Protein AF-A0A2E8HBQ9-F1 (afdb_monomer)

Secondary structure (DSSP, 8-state):
-EEEEE--TTSSHHHHHHHHHS-PPPTTPPTT--EEEEEEE--HHHHHHHHHH--S----EEEEEEEPPPP-SS-S--GGGTTGGGSSEEEEEEE-S--TTS--TTSS--HHHHHHHHHHHHHHHHHHHHHHHHHHHHHHGGG---HHHHHHHHHHHHHHHHHHTT--GGGS---HHHHHHTGGG--GGGS-EEEEEE--GGG--

Solvent-accessible surface area (backbone atoms only — not comparable to full-atom values): 11871 Å² total; per-residue (Å²): 96,39,34,18,42,39,31,48,69,88,24,48,61,64,59,53,50,22,69,56,36,74,45,81,76,67,86,84,60,56,92,74,53,68,47,77,41,60,23,72,52,87,48,72,68,57,53,53,49,42,73,74,66,66,62,99,70,86,81,69,57,62,38,35,39,33,40,39,25,64,46,76,82,96,61,100,68,64,68,48,44,64,62,43,39,76,33,61,30,37,34,39,31,26,38,55,52,93,53,97,91,58,81,44,96,80,76,56,84,48,38,67,62,52,46,54,50,54,53,48,51,44,44,52,55,36,46,57,53,48,50,56,49,50,55,50,49,63,61,48,43,79,80,58,64,51,82,62,52,50,52,33,49,56,51,44,56,54,46,47,56,39,38,77,70,77,39,54,56,58,76,55,90,63,54,74,71,58,48,56,59,54,51,87,69,44,56,51,43,54,39,54,75,43,82,40,77,39,58,47,74,86,75,59,124

Sequence (205 aa):
MKIALIGLPQAGKRTLFTLLTGRPVPESRQPGETVEGIAWVHDPRVDALQGLFHPKKTTYAENNFVLCPDATTGGESHEWLNAARRCHLVCLVLRAFDDDGVYHPAGSVNADRDRENLEAELLLADMELVEKRLERLARESKSGLTGEQEREKAVLDRSMACLEENRCLRELTLTDSERATVRSLDLVTFLPVLPVYNVSEGDLG

pLDDT: mean 92.24, std 6.28, range [56.47, 98.12]

Mean predicted aligned error: 4.97 Å

Foldseek 3Di:
DEEEEAEAPPLCSQVVQCVQQVDHDDPPDDQFDKDKGKGFDDDVVLVVVCVVPVDPDRGGDIYIYIYFGHDDFPDPDPSSCPRLLPGQAYEYRAEPEDDPVDADPVRDGDRVVRVLRVLLSLLVVLLVLLVVLLVVLVVVCVVPDDPLSVLQNVLSVVSNVCSVVVHQCCPDDDDPSSCVSCSVSSRNSVHHYHYDYDYDPVVVD

Structure (mmCIF, N/CA/C/O backbone):
data_AF-A0A2E8HBQ9-F1
#
_entry.id   AF-A0A2E8HBQ9-F1
#
loop_
_atom_site.group_PDB
_atom_site.id
_atom_site.type_symbol
_atom_site.label_atom_id
_atom_site.label_alt_id
_atom_site.label_comp_id
_atom_site.label_asym_id
_atom_site.label_entity_id
_atom_site.label_seq_id
_atom_site.pdbx_PDB_ins_code
_atom_site.Cartn_x
_atom_site.Cartn_y
_atom_site.Cartn_z
_atom_site.occupancy
_atom_site.B_iso_or_equiv
_atom_site.auth_seq_id
_atom_site.auth_comp_id
_atom_site.auth_asym_id
_atom_site.auth_atom_id
_atom_site.pdbx_PDB_model_num
ATOM 1 N N . MET A 1 1 ? -3.613 11.290 -11.177 1.00 89.56 1 MET A N 1
ATOM 2 C CA . MET A 1 1 ? -3.751 10.255 -10.119 1.00 89.56 1 MET A CA 1
ATOM 3 C C . MET A 1 1 ? -2.379 10.007 -9.491 1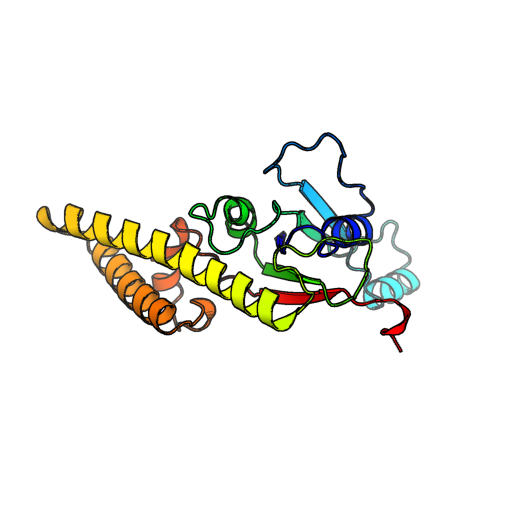.00 89.56 1 MET A C 1
ATOM 5 O O . MET A 1 1 ? -1.401 10.158 -10.214 1.00 89.56 1 MET A O 1
ATOM 9 N N . LYS A 1 2 ? -2.284 9.685 -8.189 1.00 95.12 2 LYS A N 1
ATOM 10 C CA . LYS A 1 2 ? -1.011 9.293 -7.535 1.00 95.12 2 LYS A CA 1
ATOM 11 C C . LYS A 1 2 ? -0.938 7.777 -7.338 1.00 95.12 2 LYS A C 1
ATOM 13 O O . LYS A 1 2 ? -1.883 7.221 -6.784 1.00 95.12 2 LYS A O 1
ATOM 18 N N . ILE A 1 3 ? 0.154 7.147 -7.757 1.00 97.50 3 ILE A N 1
ATOM 19 C CA . ILE A 1 3 ? 0.384 5.697 -7.711 1.00 97.50 3 ILE A CA 1
ATOM 20 C C . ILE A 1 3 ? 1.646 5.425 -6.890 1.00 97.50 3 ILE A C 1
ATOM 22 O O . ILE A 1 3 ? 2.713 5.929 -7.226 1.00 97.50 3 ILE A O 1
ATOM 26 N N . ALA A 1 4 ? 1.539 4.634 -5.829 1.00 97.62 4 ALA A N 1
ATOM 27 C CA . ALA A 1 4 ? 2.671 4.250 -4.994 1.00 97.62 4 ALA A CA 1
ATOM 28 C C . ALA A 1 4 ? 3.401 3.041 -5.588 1.00 97.62 4 ALA A C 1
ATOM 30 O O . ALA A 1 4 ? 2.758 2.069 -5.966 1.00 97.62 4 ALA A O 1
ATOM 31 N N . LEU A 1 5 ? 4.732 3.075 -5.633 1.00 97.38 5 LEU A N 1
ATOM 32 C CA . LEU A 1 5 ? 5.569 1.916 -5.946 1.00 97.38 5 LEU A CA 1
ATOM 33 C C . LEU A 1 5 ? 6.166 1.372 -4.646 1.00 97.38 5 LEU A C 1
ATOM 35 O O . LEU A 1 5 ? 7.041 2.006 -4.051 1.00 97.38 5 LEU A O 1
ATOM 39 N N . ILE A 1 6 ? 5.699 0.198 -4.231 1.00 96.38 6 ILE A N 1
ATOM 40 C CA . ILE A 1 6 ? 6.103 -0.512 -3.011 1.00 96.38 6 ILE A CA 1
ATOM 41 C C . ILE A 1 6 ? 6.736 -1.848 -3.395 1.00 96.38 6 ILE A C 1
ATOM 43 O O . ILE A 1 6 ? 6.452 -2.396 -4.451 1.00 96.38 6 ILE A O 1
ATOM 47 N N . GLY A 1 7 ? 7.620 -2.373 -2.552 1.00 94.81 7 GLY A N 1
ATOM 48 C CA . GLY A 1 7 ? 8.242 -3.678 -2.754 1.00 94.81 7 GLY A CA 1
ATOM 49 C C . GLY A 1 7 ? 9.523 -3.816 -1.947 1.00 94.81 7 GLY A C 1
ATOM 50 O O . GLY A 1 7 ? 10.060 -2.824 -1.438 1.00 94.81 7 GLY A O 1
ATOM 51 N N . LEU A 1 8 ? 10.041 -5.036 -1.874 1.00 93.00 8 LEU A N 1
ATOM 52 C CA . LEU A 1 8 ? 11.270 -5.348 -1.147 1.00 93.00 8 LEU A CA 1
ATOM 53 C C . LEU A 1 8 ? 12.507 -4.670 -1.773 1.00 93.00 8 LEU A C 1
ATOM 55 O O . LEU A 1 8 ? 12.468 -4.252 -2.946 1.00 93.00 8 LEU A O 1
ATOM 59 N N . PRO A 1 9 ? 13.613 -4.526 -1.017 1.00 90.44 9 PRO A N 1
ATOM 60 C CA . PRO A 1 9 ? 14.899 -4.127 -1.573 1.00 90.44 9 PRO A CA 1
ATOM 61 C C . PRO A 1 9 ? 15.238 -4.941 -2.827 1.00 90.44 9 PRO A C 1
ATOM 63 O O . PRO A 1 9 ? 14.970 -6.135 -2.894 1.00 90.44 9 PRO A O 1
ATOM 66 N N . GLN A 1 10 ? 15.816 -4.282 -3.833 1.00 89.44 10 GLN A N 1
ATOM 67 C CA . GLN A 1 10 ? 16.269 -4.920 -5.080 1.00 89.44 10 GLN A CA 1
ATOM 68 C C . GLN A 1 10 ? 15.172 -5.580 -5.949 1.00 89.44 10 GLN A C 1
ATOM 70 O O . GLN A 1 10 ? 15.490 -6.214 -6.947 1.00 89.44 10 GLN A O 1
ATOM 75 N N . ALA A 1 11 ? 13.882 -5.332 -5.689 1.00 92.56 11 ALA A N 1
ATOM 76 C CA . ALA A 1 11 ? 12.790 -5.820 -6.548 1.00 92.56 11 ALA A CA 1
ATOM 77 C C . ALA A 1 11 ? 12.681 -5.132 -7.934 1.00 92.56 11 ALA A C 1
ATOM 79 O O . ALA A 1 11 ? 11.862 -5.520 -8.761 1.00 92.56 11 ALA A O 1
ATOM 80 N N . GLY A 1 12 ? 13.487 -4.096 -8.209 1.00 92.50 12 GLY A N 1
ATOM 81 C CA . GLY A 1 12 ? 13.466 -3.353 -9.484 1.00 92.50 12 GLY A CA 1
ATOM 82 C C . GLY A 1 12 ? 12.623 -2.069 -9.490 1.00 92.50 12 GLY A C 1
ATOM 83 O O . GLY A 1 12 ? 12.474 -1.431 -10.529 1.00 92.50 12 GLY A O 1
ATOM 84 N N . LYS A 1 13 ? 12.125 -1.621 -8.328 1.00 94.06 13 LYS A N 1
ATOM 85 C CA . LYS A 1 13 ? 11.298 -0.400 -8.187 1.00 94.06 13 LYS A CA 1
ATOM 86 C C . LYS A 1 13 ? 11.917 0.855 -8.803 1.00 94.06 13 LYS A C 1
ATOM 88 O O . LYS A 1 13 ? 11.224 1.631 -9.450 1.00 94.06 13 LYS A O 1
ATOM 93 N N . ARG A 1 14 ? 13.220 1.066 -8.574 1.00 93.25 14 ARG A N 1
ATOM 94 C CA . ARG A 1 14 ? 13.959 2.236 -9.081 1.00 93.25 14 ARG A CA 1
ATOM 95 C C . ARG A 1 14 ? 14.017 2.218 -10.605 1.00 93.25 14 ARG A C 1
ATOM 97 O O . ARG A 1 14 ? 13.736 3.235 -11.226 1.00 93.25 14 ARG A O 1
ATOM 104 N N . THR A 1 15 ? 14.318 1.056 -11.179 1.00 93.81 15 THR A N 1
ATOM 105 C CA . THR A 1 15 ? 14.338 0.843 -12.627 1.00 93.81 15 THR A CA 1
ATOM 106 C C . THR A 1 15 ? 12.965 1.125 -13.224 1.00 93.81 15 THR A C 1
ATOM 108 O O . THR A 1 15 ? 12.861 1.954 -14.121 1.00 93.81 15 THR A O 1
ATOM 111 N N . LEU A 1 16 ? 11.900 0.541 -12.662 1.00 94.88 16 LEU A N 1
ATOM 112 C CA . LEU A 1 16 ? 10.529 0.780 -13.119 1.00 94.88 16 LEU A CA 1
ATOM 113 C C . LEU A 1 16 ? 10.137 2.264 -13.030 1.00 94.88 16 LEU A C 1
ATOM 115 O O . LEU A 1 16 ? 9.606 2.821 -13.987 1.00 94.88 16 LEU A O 1
ATOM 119 N N . PHE A 1 17 ? 10.438 2.930 -11.912 1.00 95.81 17 PHE A N 1
ATOM 120 C CA . PHE A 1 17 ? 10.181 4.361 -11.746 1.00 95.81 17 PHE A CA 1
ATOM 121 C C . PHE A 1 17 ? 10.885 5.198 -12.821 1.00 95.81 17 PHE A C 1
ATOM 123 O O . PHE A 1 17 ? 10.274 6.086 -13.420 1.00 95.81 17 PHE A O 1
ATOM 130 N N . THR A 1 18 ? 12.162 4.918 -13.083 1.00 94.94 18 THR A N 1
ATOM 131 C CA . THR A 1 18 ? 12.940 5.643 -14.091 1.00 94.94 18 THR A CA 1
ATOM 132 C C . THR A 1 18 ? 12.433 5.376 -15.503 1.00 94.94 18 THR A C 1
ATOM 134 O O . THR A 1 18 ? 12.333 6.323 -16.278 1.00 94.94 18 THR A O 1
ATOM 137 N N . LEU A 1 19 ? 12.036 4.141 -15.819 1.00 93.94 19 LEU A N 1
ATOM 138 C CA . LEU A 1 19 ? 11.430 3.801 -17.109 1.00 93.94 19 LEU A CA 1
ATOM 139 C C . LEU A 1 19 ? 10.107 4.545 -17.336 1.00 93.94 19 LEU A C 1
ATOM 141 O O . LEU A 1 19 ? 9.888 5.087 -18.414 1.00 93.94 19 LEU A O 1
ATOM 145 N N . LEU A 1 20 ? 9.248 4.621 -16.318 1.00 93.75 20 LEU A N 1
ATOM 146 C CA . LEU A 1 20 ? 7.941 5.277 -16.425 1.00 93.75 20 LEU A CA 1
ATOM 147 C C . LEU A 1 20 ? 8.046 6.804 -16.518 1.00 93.75 20 LEU A C 1
ATOM 149 O O . LEU A 1 20 ? 7.300 7.440 -17.258 1.00 93.75 20 LEU A O 1
ATOM 153 N N . THR A 1 21 ? 8.942 7.405 -15.737 1.00 94.06 21 THR A N 1
ATOM 154 C CA . THR A 1 21 ? 9.003 8.868 -15.569 1.00 94.06 21 THR A CA 1
ATOM 155 C C . THR A 1 21 ? 10.074 9.536 -16.429 1.00 94.06 21 THR A C 1
ATOM 157 O O . THR A 1 21 ? 10.117 10.764 -16.519 1.00 94.06 21 THR A O 1
ATOM 160 N N . GLY A 1 22 ? 10.985 8.753 -17.016 1.00 91.38 22 GLY A N 1
ATOM 161 C CA . GLY A 1 22 ? 12.178 9.252 -17.700 1.00 91.38 22 GLY A CA 1
ATOM 162 C C . GLY A 1 22 ? 13.162 9.977 -16.773 1.00 91.38 22 GLY A C 1
ATOM 163 O O . GLY A 1 22 ? 14.062 10.663 -17.256 1.00 91.38 22 GLY A O 1
ATOM 164 N N . ARG A 1 23 ? 12.989 9.878 -15.445 1.00 88.94 23 ARG A N 1
ATOM 165 C CA . ARG A 1 23 ? 13.823 10.561 -14.448 1.00 88.94 23 ARG A CA 1
ATOM 166 C C . ARG A 1 23 ? 14.640 9.552 -13.639 1.00 88.94 23 ARG A C 1
ATOM 168 O O . ARG A 1 23 ? 14.063 8.630 -13.054 1.00 88.94 23 ARG A O 1
ATOM 175 N N 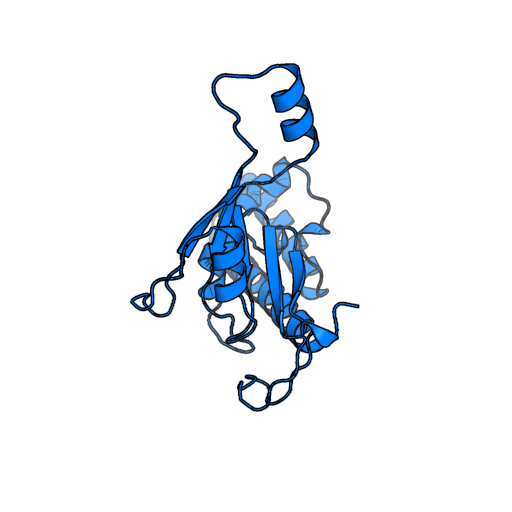. PRO A 1 24 ? 15.972 9.712 -13.557 1.00 87.69 24 PRO A N 1
ATOM 176 C CA . PRO A 1 24 ? 16.779 8.875 -12.683 1.00 87.69 24 PRO A CA 1
ATOM 177 C C . PRO A 1 24 ? 16.439 9.163 -11.217 1.00 87.69 24 PRO A C 1
ATOM 179 O O . PRO A 1 24 ? 16.214 10.310 -10.829 1.00 87.69 24 PRO A O 1
ATOM 182 N N . VAL A 1 25 ? 16.417 8.114 -10.394 1.00 87.75 25 VAL A N 1
ATOM 183 C CA . VAL A 1 25 ? 16.298 8.256 -8.937 1.00 87.75 25 VAL A CA 1
ATOM 184 C C . VAL A 1 25 ? 17.633 8.782 -8.393 1.00 87.75 25 VAL A C 1
ATOM 186 O O . VAL A 1 25 ? 18.635 8.084 -8.572 1.00 87.75 25 VAL A O 1
ATOM 189 N N . PRO A 1 26 ? 17.674 9.951 -7.721 1.00 85.62 26 PRO A N 1
ATOM 190 C CA . PRO A 1 26 ? 18.918 10.536 -7.224 1.00 85.62 26 PRO A CA 1
ATOM 191 C C . PRO A 1 26 ? 19.692 9.576 -6.318 1.00 85.62 26 PRO A C 1
ATOM 193 O O . PRO A 1 26 ? 19.127 8.986 -5.396 1.00 85.62 26 PRO A O 1
ATOM 196 N N . GLU A 1 27 ? 20.997 9.443 -6.551 1.00 80.06 27 GLU A N 1
ATOM 197 C CA . GLU A 1 27 ? 21.873 8.629 -5.696 1.00 80.06 27 GLU A CA 1
ATOM 198 C C . GLU A 1 27 ? 22.058 9.240 -4.305 1.00 80.06 27 GLU A C 1
ATOM 200 O O . GLU A 1 27 ? 22.271 8.519 -3.337 1.00 80.06 27 GLU A O 1
ATOM 205 N N . SER A 1 28 ? 21.901 10.560 -4.191 1.00 81.00 28 SER A N 1
ATOM 206 C CA . SER A 1 28 ? 21.995 11.309 -2.939 1.00 81.00 28 SER A CA 1
ATOM 207 C C . SER A 1 28 ? 20.762 11.191 -2.036 1.00 81.00 28 SER A C 1
ATOM 209 O O . SER A 1 28 ? 20.701 11.907 -1.037 1.00 81.00 28 SER A O 1
ATOM 211 N N . ARG A 1 29 ? 19.753 10.375 -2.389 1.00 80.69 29 ARG A N 1
ATOM 212 C CA . ARG A 1 29 ? 18.525 10.280 -1.584 1.00 80.69 29 ARG A CA 1
ATOM 213 C C . ARG A 1 29 ? 18.841 9.751 -0.191 1.00 80.69 29 ARG A C 1
ATOM 215 O O . ARG A 1 29 ? 19.612 8.799 -0.041 1.00 80.69 29 ARG A O 1
ATOM 222 N N . GLN A 1 30 ? 18.189 10.310 0.818 1.00 79.94 30 GLN A N 1
ATOM 223 C CA . GLN A 1 30 ? 18.314 9.784 2.173 1.00 79.94 30 GLN A CA 1
ATOM 224 C C . GLN A 1 30 ? 17.512 8.477 2.321 1.00 79.94 30 GLN A C 1
ATOM 226 O O . GLN A 1 30 ? 16.480 8.301 1.660 1.00 79.94 30 GLN A O 1
ATOM 231 N N . PRO A 1 31 ? 17.947 7.533 3.177 1.00 75.44 31 PRO A N 1
ATOM 232 C CA . PRO A 1 31 ? 17.116 6.394 3.555 1.00 75.44 31 PRO A CA 1
ATOM 233 C C . PRO A 1 31 ? 15.751 6.879 4.067 1.00 75.44 31 PRO A C 1
ATOM 235 O O . PRO A 1 31 ? 15.691 7.773 4.903 1.00 75.44 31 PRO A O 1
ATOM 238 N N . GLY A 1 32 ? 14.658 6.324 3.538 1.00 77.00 32 GLY A N 1
ATOM 239 C CA . GLY A 1 32 ? 13.295 6.755 3.880 1.00 77.00 32 GLY A CA 1
ATOM 240 C C . GLY A 1 32 ? 12.730 7.897 3.022 1.00 77.00 32 GLY A C 1
ATOM 241 O O . GLY A 1 32 ? 11.540 8.195 3.117 1.00 77.00 32 GLY A O 1
ATOM 242 N N . GLU A 1 33 ? 13.524 8.505 2.137 1.00 85.25 33 GLU A N 1
ATOM 243 C CA . GLU A 1 33 ? 13.049 9.581 1.264 1.00 85.25 33 GLU A CA 1
ATOM 244 C C . GLU A 1 33 ? 12.215 9.056 0.082 1.00 85.25 33 GLU A C 1
ATOM 246 O O . GLU A 1 33 ? 12.588 8.113 -0.631 1.00 85.25 33 GLU A O 1
ATOM 251 N N . THR A 1 34 ? 11.078 9.712 -0.146 1.00 91.38 34 THR A N 1
ATOM 252 C CA . THR A 1 34 ? 10.142 9.422 -1.237 1.00 91.38 34 THR A CA 1
ATOM 253 C C . THR A 1 34 ? 10.450 10.270 -2.459 1.00 91.38 34 THR A C 1
ATOM 255 O O . THR A 1 34 ? 10.674 11.472 -2.323 1.00 91.38 34 THR A O 1
ATOM 258 N N . VAL A 1 35 ? 10.359 9.691 -3.655 1.00 93.19 35 VAL A N 1
ATOM 259 C CA . VAL A 1 35 ? 10.578 10.423 -4.914 1.00 93.19 35 VAL A CA 1
ATOM 260 C C . VAL A 1 35 ? 9.293 10.432 -5.732 1.00 93.19 35 VAL A C 1
ATOM 262 O O . VAL A 1 35 ? 8.700 9.380 -5.946 1.00 93.19 35 VAL A O 1
ATOM 265 N N . GLU A 1 36 ? 8.862 11.604 -6.199 1.00 94.44 36 GLU A N 1
ATOM 266 C CA . GLU A 1 36 ? 7.703 11.739 -7.091 1.00 94.44 36 GLU A CA 1
ATOM 267 C C . GLU A 1 36 ? 8.145 12.005 -8.536 1.00 94.44 36 GLU A C 1
ATOM 269 O O . GLU A 1 36 ? 9.115 12.727 -8.790 1.00 94.44 36 GLU A O 1
ATOM 274 N N . GLY A 1 37 ? 7.422 11.444 -9.503 1.00 94.75 37 GLY A N 1
ATOM 275 C CA . GLY A 1 37 ? 7.706 11.624 -10.922 1.00 94.75 37 GLY A CA 1
ATOM 276 C C . GLY A 1 37 ? 6.459 11.482 -11.781 1.00 94.75 37 GLY A C 1
ATOM 277 O O . GLY A 1 37 ? 5.562 10.702 -11.478 1.00 94.75 37 GLY A O 1
ATOM 278 N N . ILE A 1 38 ? 6.396 12.255 -12.862 1.00 95.31 38 ILE A N 1
ATOM 279 C CA . ILE A 1 38 ? 5.261 12.246 -13.787 1.00 95.31 38 ILE A CA 1
ATOM 280 C C . ILE A 1 38 ? 5.572 11.296 -14.941 1.00 95.31 38 ILE A C 1
ATOM 282 O O . ILE A 1 38 ? 6.637 11.396 -15.547 1.00 95.31 38 ILE A O 1
ATOM 286 N N . ALA A 1 39 ? 4.630 10.412 -15.245 1.00 94.25 39 ALA A N 1
ATOM 287 C CA . ALA A 1 39 ? 4.641 9.528 -16.400 1.00 94.25 39 ALA A CA 1
ATOM 288 C C . ALA A 1 39 ? 3.444 9.844 -17.303 1.00 94.25 39 ALA A C 1
ATOM 290 O O . ALA A 1 39 ? 2.317 10.015 -16.825 1.00 94.25 39 ALA A O 1
ATOM 291 N N . TRP A 1 40 ? 3.685 9.902 -18.609 1.00 92.88 40 TRP A N 1
ATOM 292 C CA . TRP A 1 40 ? 2.650 10.159 -19.605 1.00 92.88 40 TRP A CA 1
ATOM 293 C C . TRP A 1 40 ? 2.019 8.849 -20.067 1.00 92.88 40 TRP A C 1
ATOM 295 O O . TRP A 1 40 ? 2.710 7.865 -20.325 1.00 92.88 40 TRP A O 1
ATOM 305 N N . VAL A 1 41 ? 0.696 8.839 -20.188 1.00 92.06 41 VAL A N 1
ATOM 306 C CA . VAL A 1 41 ? -0.054 7.698 -20.712 1.00 92.06 41 VAL A CA 1
ATOM 307 C C . VAL A 1 41 ? -0.158 7.858 -22.222 1.00 92.06 41 VAL A C 1
ATOM 309 O O . VAL A 1 41 ? -1.023 8.577 -22.723 1.00 92.06 41 VAL A O 1
ATOM 312 N N . HIS A 1 42 ? 0.754 7.207 -22.939 1.00 89.62 42 HIS A N 1
ATOM 313 C CA . HIS A 1 42 ? 0.735 7.164 -24.397 1.00 89.62 42 HIS A CA 1
ATOM 314 C C . HIS A 1 42 ? -0.459 6.332 -24.874 1.00 89.62 42 HIS A C 1
ATOM 316 O O . HIS A 1 42 ? -0.535 5.131 -24.622 1.00 89.62 42 HIS A O 1
ATOM 322 N N . ASP A 1 43 ? -1.410 6.998 -25.526 1.00 94.31 43 ASP A N 1
ATOM 323 C CA . ASP A 1 43 ? -2.673 6.413 -25.965 1.00 94.31 43 ASP A CA 1
ATOM 324 C C . ASP A 1 43 ? -2.806 6.565 -27.489 1.00 94.31 43 ASP A C 1
ATOM 326 O O . ASP A 1 43 ? -2.956 7.695 -27.965 1.00 94.31 43 ASP A O 1
ATOM 330 N N . PRO A 1 44 ? -2.836 5.457 -28.256 1.00 95.06 44 PRO A N 1
ATOM 331 C CA . PRO A 1 44 ? -2.956 5.491 -29.715 1.00 95.06 44 PRO A CA 1
ATOM 332 C C . PRO A 1 44 ? -4.180 6.261 -30.228 1.00 95.06 44 PRO A C 1
ATOM 334 O O . PRO A 1 44 ? -4.201 6.732 -31.366 1.00 95.06 44 PRO A O 1
ATOM 337 N N . ARG A 1 45 ? -5.226 6.408 -29.404 1.00 96.19 45 ARG A N 1
ATOM 338 C CA . ARG A 1 45 ? -6.419 7.193 -29.751 1.00 96.19 45 ARG A CA 1
ATOM 339 C C . ARG A 1 45 ? -6.108 8.685 -29.795 1.00 96.19 45 ARG A C 1
ATOM 341 O O . ARG A 1 45 ? -6.636 9.391 -30.651 1.00 96.19 45 ARG A O 1
ATOM 348 N N . VAL A 1 46 ? -5.252 9.164 -28.894 1.00 95.62 46 VAL A N 1
ATOM 349 C CA . VAL A 1 46 ? -4.780 10.554 -28.896 1.00 95.62 46 VAL A CA 1
ATOM 350 C C . VAL A 1 46 ? -3.903 10.793 -30.124 1.00 95.62 46 VAL A C 1
ATOM 352 O O . VAL A 1 46 ? -4.084 11.805 -30.799 1.00 95.62 46 VAL A O 1
ATOM 355 N N . ASP A 1 47 ? -3.051 9.829 -30.475 1.00 95.19 47 ASP A N 1
ATOM 356 C CA . ASP A 1 47 ? -2.188 9.890 -31.662 1.00 95.19 47 ASP A CA 1
ATOM 357 C C . ASP A 1 47 ? -3.015 9.981 -32.950 1.00 95.19 47 ASP A C 1
ATOM 359 O O . ASP A 1 47 ? -2.762 10.825 -33.813 1.00 95.19 47 ASP A O 1
ATOM 363 N N . ALA A 1 48 ? -4.065 9.161 -33.055 1.00 96.44 48 ALA A N 1
ATOM 364 C CA . ALA A 1 48 ? -4.988 9.188 -34.184 1.00 96.44 48 ALA A CA 1
ATOM 365 C C . ALA A 1 48 ? -5.695 10.549 -34.317 1.00 96.44 48 ALA A C 1
ATOM 367 O O . ALA A 1 48 ? -5.799 11.095 -35.416 1.00 96.44 48 ALA A O 1
ATOM 368 N N . LEU A 1 49 ? -6.144 11.137 -33.201 1.00 95.81 49 LEU A N 1
ATOM 369 C CA . LEU A 1 49 ? -6.760 12.467 -33.198 1.00 95.81 49 LEU A CA 1
ATOM 370 C C . LEU A 1 49 ? -5.753 13.565 -33.560 1.00 95.81 49 LEU A C 1
ATOM 372 O O . LEU A 1 49 ? -6.087 14.467 -34.328 1.00 95.81 49 LEU A O 1
ATOM 376 N N . GLN A 1 50 ? -4.517 13.481 -33.064 1.00 95.94 50 GLN A N 1
ATOM 377 C CA . GLN A 1 50 ? -3.447 14.395 -33.458 1.00 95.94 50 GLN A CA 1
ATOM 378 C C . GLN A 1 50 ? -3.218 14.346 -34.974 1.00 95.94 50 GLN A C 1
ATOM 380 O O . GLN A 1 50 ? -3.113 15.403 -35.597 1.00 95.94 50 GLN A O 1
ATOM 385 N N . GLY A 1 51 ? -3.173 13.148 -35.564 1.00 96.00 51 GLY A N 1
ATOM 386 C CA . GLY A 1 51 ? -2.988 12.962 -37.004 1.00 96.00 51 GLY A CA 1
ATOM 387 C C . GLY A 1 51 ? -4.146 13.489 -37.858 1.00 96.00 51 GLY A C 1
ATOM 388 O O . GLY A 1 51 ? -3.931 13.875 -39.000 1.00 96.00 51 GLY A O 1
ATOM 389 N N . LEU A 1 52 ? -5.368 13.551 -37.322 1.00 96.75 52 LEU A N 1
ATOM 390 C CA . LEU A 1 52 ? -6.521 14.124 -38.026 1.00 96.75 52 LEU A CA 1
ATOM 391 C C . LEU A 1 52 ? -6.554 15.652 -37.919 1.00 96.75 52 LEU A C 1
ATOM 393 O O . LEU A 1 52 ? -6.698 16.355 -38.919 1.00 96.75 52 LEU A O 1
ATOM 397 N N . PHE A 1 53 ? -6.422 16.176 -36.702 1.00 96.38 53 PHE A N 1
ATOM 398 C CA . PHE A 1 53 ? -6.694 17.584 -36.412 1.00 96.38 53 PHE A CA 1
ATOM 399 C C . PHE A 1 53 ? -5.458 18.485 -36.450 1.00 96.38 53 PHE A C 1
ATOM 401 O O . PHE A 1 53 ? -5.615 19.704 -36.478 1.00 96.38 53 PHE A O 1
ATOM 408 N N . HIS A 1 54 ? -4.249 17.915 -36.446 1.00 94.94 54 HIS A N 1
ATOM 409 C CA . HIS A 1 54 ? -2.975 18.644 -36.456 1.00 94.94 54 HIS A CA 1
ATOM 410 C C . HIS A 1 54 ? -2.931 19.821 -35.452 1.00 94.94 54 HIS A C 1
ATOM 412 O O . HIS A 1 54 ? -2.656 20.964 -35.835 1.00 94.94 54 HIS A O 1
ATOM 418 N N . PRO A 1 55 ? -3.240 19.589 -34.159 1.00 96.12 55 PRO A N 1
ATOM 419 C CA . PRO A 1 55 ? -3.273 20.656 -33.167 1.00 96.12 55 PRO A CA 1
ATOM 420 C C . PRO A 1 55 ? -1.871 21.235 -32.925 1.00 96.12 55 PRO A C 1
ATOM 422 O O . PRO A 1 55 ? -0.861 20.549 -33.052 1.00 96.12 55 PRO A O 1
ATOM 425 N N . LYS A 1 56 ? -1.797 22.496 -32.476 1.00 95.06 56 LYS A N 1
ATOM 426 C CA . LYS A 1 56 ? -0.518 23.143 -32.107 1.00 95.06 56 LYS A CA 1
ATOM 427 C C . LYS A 1 56 ? 0.199 22.459 -30.934 1.00 95.06 56 LYS A C 1
ATOM 429 O O . LYS A 1 56 ? 1.403 22.629 -30.778 1.00 95.06 56 LYS A O 1
ATOM 434 N N . LYS A 1 57 ? -0.542 21.748 -30.079 1.00 94.19 57 LYS A N 1
ATOM 435 C CA . LYS A 1 57 ? -0.022 21.023 -28.915 1.00 94.19 57 LYS A CA 1
ATOM 436 C C . LYS A 1 57 ? -0.885 19.791 -28.654 1.00 94.19 57 LYS A C 1
ATOM 438 O O . LYS A 1 57 ? -2.102 19.921 -28.543 1.00 94.19 57 LYS A O 1
ATOM 443 N N . THR A 1 58 ? -0.242 18.642 -28.483 1.00 92.38 58 THR A N 1
ATOM 444 C CA . THR A 1 58 ? -0.861 17.412 -27.971 1.00 92.38 58 THR A CA 1
ATOM 445 C C . THR A 1 58 ? -0.506 17.265 -26.495 1.00 92.38 58 THR A C 1
ATOM 447 O O . THR A 1 58 ? 0.650 17.452 -26.118 1.00 92.38 58 THR A O 1
ATOM 450 N N . THR A 1 59 ? -1.492 16.948 -25.658 1.00 92.38 59 THR A N 1
ATOM 451 C CA . THR A 1 59 ? -1.291 16.704 -24.223 1.00 92.38 59 THR A CA 1
ATOM 452 C C . THR A 1 59 ? -1.877 15.339 -23.891 1.00 92.38 59 THR A C 1
ATOM 454 O O . THR A 1 59 ? -3.075 15.133 -24.080 1.00 92.38 59 THR A O 1
ATOM 457 N N . TYR A 1 60 ? -1.041 14.420 -23.414 1.00 94.12 60 TYR A N 1
ATOM 458 C CA . TYR A 1 60 ? -1.484 13.108 -22.943 1.00 94.12 60 TYR A CA 1
ATOM 459 C C . TYR A 1 60 ? -2.004 13.197 -21.509 1.00 94.12 60 TYR A C 1
ATOM 461 O O . TYR A 1 60 ? -1.716 14.154 -20.788 1.00 94.12 60 TYR A O 1
ATOM 469 N N . ALA A 1 61 ? -2.750 12.179 -21.084 1.00 94.06 61 ALA A N 1
ATOM 470 C CA . ALA A 1 61 ? -3.051 12.010 -19.670 1.00 94.06 61 ALA A CA 1
ATOM 471 C C . ALA A 1 61 ? -1.756 11.723 -18.893 1.00 94.06 61 ALA A C 1
ATOM 473 O O 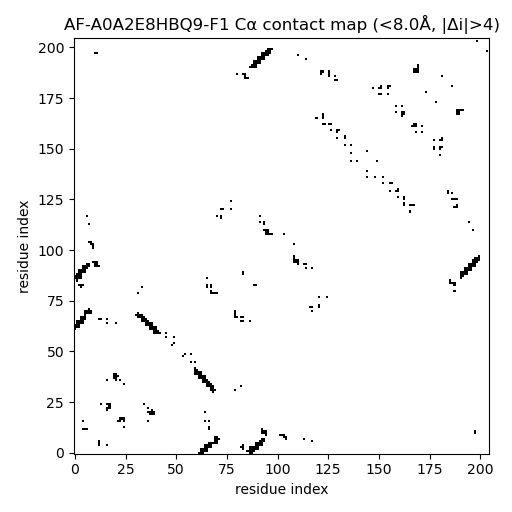. ALA A 1 61 ? -0.839 11.084 -19.411 1.00 94.06 61 ALA A O 1
ATOM 474 N N . GLU A 1 62 ? -1.686 12.184 -17.648 1.00 93.50 62 GLU A N 1
ATOM 475 C CA . GLU A 1 62 ? -0.516 12.012 -16.790 1.00 93.50 62 GLU A CA 1
ATOM 476 C C . GLU A 1 62 ? -0.857 11.251 -15.504 1.00 93.50 62 GLU A C 1
ATOM 478 O O . GLU A 1 62 ? -1.917 11.432 -14.894 1.00 93.50 62 GLU A O 1
ATOM 483 N N . ASN A 1 63 ? 0.081 10.414 -15.069 1.00 94.81 63 ASN A N 1
ATOM 484 C CA . ASN A 1 63 ? 0.073 9.753 -13.771 1.00 94.81 63 ASN A CA 1
ATOM 485 C C . ASN A 1 63 ? 1.291 10.199 -12.966 1.00 94.81 63 ASN A C 1
ATOM 487 O O . ASN A 1 63 ? 2.397 10.287 -13.493 1.00 94.81 63 ASN A O 1
ATOM 491 N N . ASN A 1 64 ? 1.094 10.463 -11.676 1.00 96.12 64 ASN A N 1
ATOM 492 C CA . ASN A 1 64 ? 2.181 10.762 -10.754 1.00 96.12 64 ASN A CA 1
ATOM 493 C C . ASN A 1 64 ? 2.544 9.476 -10.002 1.00 96.12 64 ASN A C 1
ATOM 495 O O . ASN A 1 64 ? 1.714 8.916 -9.287 1.00 96.12 64 ASN A O 1
ATOM 499 N N . PHE A 1 65 ? 3.767 9.002 -10.191 1.00 96.75 65 PHE A N 1
ATOM 500 C CA . PHE A 1 65 ? 4.329 7.867 -9.481 1.00 96.75 65 PHE A CA 1
ATOM 501 C C . PHE A 1 65 ? 5.100 8.345 -8.257 1.00 96.75 65 PHE A C 1
ATOM 503 O O . PHE A 1 65 ? 5.910 9.264 -8.341 1.00 96.75 65 PHE A O 1
ATOM 510 N N . VAL A 1 66 ? 4.871 7.682 -7.129 1.00 96.44 66 VAL A N 1
ATOM 511 C CA . VAL A 1 66 ? 5.549 7.916 -5.857 1.00 96.44 66 VAL A CA 1
ATOM 512 C C . VAL A 1 66 ? 6.386 6.683 -5.546 1.00 96.44 66 VAL A C 1
ATOM 514 O O . VAL A 1 66 ? 5.851 5.626 -5.220 1.00 96.44 66 VAL A O 1
ATOM 517 N N . LEU A 1 67 ? 7.705 6.800 -5.654 1.00 95.44 67 LEU A N 1
ATOM 518 C CA . LEU A 1 67 ? 8.635 5.769 -5.217 1.00 95.44 67 LEU A CA 1
ATOM 519 C C . LEU A 1 67 ? 8.726 5.796 -3.689 1.00 95.44 67 LEU A C 1
ATOM 521 O O . LEU A 1 67 ? 9.303 6.725 -3.115 1.00 95.44 67 LEU A O 1
ATOM 525 N N . CYS A 1 68 ? 8.157 4.781 -3.042 1.00 94.44 68 CYS A N 1
ATOM 526 C CA . CYS A 1 68 ? 8.217 4.624 -1.594 1.00 94.44 68 CYS A CA 1
ATOM 527 C C . CYS A 1 68 ? 9.602 4.113 -1.144 1.00 94.44 68 CYS A C 1
ATOM 529 O O . CYS A 1 68 ? 10.392 3.619 -1.965 1.00 94.44 68 CYS A O 1
ATOM 531 N N . PRO A 1 69 ? 9.929 4.234 0.154 1.00 92.12 69 PRO A N 1
ATOM 532 C CA . PRO A 1 69 ? 11.056 3.522 0.747 1.00 92.12 69 PRO A CA 1
ATOM 533 C C . PRO A 1 69 ? 10.950 2.011 0.520 1.00 92.12 69 PRO A C 1
ATOM 535 O O . PRO A 1 69 ? 9.889 1.488 0.173 1.00 92.12 69 PRO A O 1
ATOM 538 N N . ASP A 1 70 ? 12.067 1.307 0.684 1.00 90.44 70 ASP A N 1
ATOM 539 C CA . ASP A 1 70 ? 12.052 -0.148 0.586 1.00 90.44 70 ASP A CA 1
ATOM 540 C C . ASP A 1 70 ? 11.195 -0.733 1.712 1.00 90.44 70 ASP A C 1
ATOM 542 O O . ASP A 1 70 ? 11.344 -0.349 2.871 1.00 90.44 70 ASP A O 1
ATOM 546 N N . ALA A 1 71 ? 10.285 -1.637 1.353 1.00 89.69 71 ALA A N 1
ATOM 547 C CA . ALA A 1 71 ? 9.444 -2.309 2.327 1.00 89.69 71 ALA A CA 1
ATOM 548 C C . ALA A 1 71 ? 10.265 -3.334 3.115 1.00 89.69 71 ALA A C 1
ATOM 550 O O . ALA A 1 71 ? 11.158 -3.991 2.571 1.00 89.69 71 ALA A O 1
ATOM 551 N N . THR A 1 72 ? 9.930 -3.484 4.387 1.00 85.75 72 THR A N 1
ATOM 552 C CA . THR A 1 72 ? 10.520 -4.464 5.299 1.00 85.75 72 THR A CA 1
ATOM 553 C C . THR A 1 72 ? 9.419 -5.371 5.819 1.00 85.75 72 THR A C 1
ATOM 555 O O . THR A 1 72 ? 8.339 -4.881 6.126 1.00 85.75 72 THR A O 1
ATOM 558 N N . THR A 1 73 ? 9.700 -6.664 5.934 1.00 80.00 73 THR A N 1
ATOM 559 C CA . THR A 1 73 ? 8.770 -7.659 6.487 1.00 80.00 73 THR A CA 1
ATOM 560 C C . THR A 1 73 ? 9.160 -8.003 7.920 1.00 80.00 73 THR A C 1
ATOM 562 O O . THR A 1 73 ? 10.350 -8.202 8.183 1.00 80.00 73 THR A O 1
ATOM 565 N N . GLY A 1 74 ? 8.189 -8.110 8.826 1.00 73.38 74 GLY A N 1
ATOM 566 C CA . GLY A 1 74 ? 8.404 -8.461 10.233 1.00 73.38 74 GLY A CA 1
ATOM 567 C C . GLY A 1 74 ? 9.065 -7.359 11.069 1.00 73.38 74 GLY A C 1
ATOM 568 O O . GLY A 1 74 ? 9.727 -7.664 12.060 1.00 73.38 74 GLY A O 1
ATOM 569 N N . GLY A 1 75 ? 8.948 -6.095 10.648 1.00 67.19 75 GLY A N 1
ATOM 570 C CA . GLY A 1 75 ? 9.484 -4.934 11.363 1.00 67.19 75 GLY A CA 1
ATOM 571 C C . GLY A 1 75 ? 8.405 -4.191 12.153 1.00 67.19 75 GLY A C 1
ATOM 572 O O . GLY A 1 75 ? 7.256 -4.153 11.745 1.00 67.19 75 GLY A O 1
ATOM 573 N N . GLU A 1 76 ? 8.783 -3.541 13.256 1.00 65.00 76 GLU A N 1
ATOM 574 C CA . GLU A 1 76 ? 7.849 -2.803 14.131 1.00 65.00 76 GLU A CA 1
ATOM 575 C C . GLU A 1 76 ? 7.366 -1.457 13.546 1.00 65.00 76 GLU A C 1
ATOM 577 O O . GLU A 1 76 ? 6.555 -0.771 14.163 1.00 65.00 76 GLU A O 1
ATOM 582 N N . SER A 1 77 ? 7.893 -1.023 12.391 1.00 80.00 77 SER A N 1
ATOM 583 C CA . SER A 1 77 ? 7.592 0.294 11.817 1.00 80.00 77 SER A CA 1
ATOM 584 C C . SER A 1 77 ? 7.113 0.217 10.370 1.00 80.00 77 SER A C 1
ATOM 586 O O . SER A 1 77 ? 7.841 -0.159 9.450 1.00 80.00 77 SER A O 1
ATOM 588 N N . HIS A 1 78 ? 5.888 0.697 10.171 1.00 87.31 78 HIS A N 1
ATOM 589 C CA . HIS A 1 78 ? 5.222 0.841 8.881 1.00 87.31 78 HIS A CA 1
ATOM 590 C C . HIS A 1 78 ? 5.473 2.212 8.216 1.00 87.31 78 HIS A C 1
ATOM 592 O O . HIS A 1 78 ? 4.708 2.646 7.352 1.00 87.31 78 HIS A O 1
ATOM 598 N N . GLU A 1 79 ? 6.535 2.936 8.594 1.00 86.31 79 GLU A N 1
ATOM 599 C CA . GLU A 1 79 ? 6.829 4.287 8.079 1.00 86.31 79 GLU A CA 1
ATOM 600 C C . GLU A 1 79 ? 6.967 4.355 6.551 1.00 86.31 79 GLU A C 1
ATOM 602 O O . GLU A 1 79 ? 6.610 5.362 5.929 1.00 86.31 79 GLU A O 1
ATOM 607 N N . TRP A 1 80 ? 7.421 3.267 5.925 1.00 89.06 80 TRP A N 1
ATOM 608 C CA . TRP A 1 80 ? 7.543 3.143 4.473 1.00 89.06 80 TRP A CA 1
ATOM 609 C C . TRP A 1 80 ? 6.189 3.261 3.740 1.00 89.06 80 TRP A C 1
ATOM 611 O O . TRP A 1 80 ? 6.162 3.615 2.558 1.00 89.06 80 TRP A O 1
ATOM 621 N N . LEU A 1 81 ? 5.061 3.072 4.442 1.00 91.88 81 LEU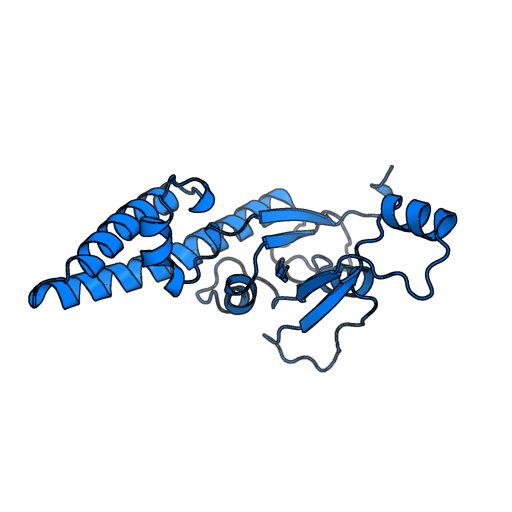 A N 1
ATOM 622 C CA . LEU A 1 81 ? 3.704 3.246 3.912 1.00 91.88 81 LEU A CA 1
ATOM 623 C C . LEU A 1 81 ? 3.191 4.685 3.942 1.00 91.88 81 LEU A C 1
ATOM 625 O O . LEU A 1 81 ? 2.247 4.999 3.217 1.00 91.88 81 LEU A O 1
ATOM 629 N N . ASN A 1 82 ? 3.806 5.590 4.708 1.00 91.50 82 ASN A N 1
ATOM 630 C CA . ASN A 1 82 ? 3.310 6.965 4.879 1.00 91.50 82 ASN A CA 1
ATOM 631 C C . ASN A 1 82 ? 3.132 7.711 3.545 1.00 91.50 82 ASN A C 1
ATOM 633 O O . ASN A 1 82 ? 2.242 8.545 3.370 1.00 91.50 82 ASN A O 1
ATOM 637 N N . ALA A 1 83 ? 3.981 7.401 2.568 1.00 92.19 83 ALA A N 1
ATOM 638 C CA . ALA A 1 83 ? 3.873 7.931 1.217 1.00 92.19 83 ALA A CA 1
ATOM 639 C C . ALA A 1 83 ? 2.677 7.349 0.451 1.00 92.19 83 ALA A C 1
ATOM 641 O O . ALA A 1 83 ? 1.942 8.086 -0.210 1.00 92.19 83 ALA A O 1
ATOM 642 N N . ALA A 1 84 ? 2.466 6.039 0.571 1.00 94.75 84 ALA A N 1
ATOM 643 C CA . ALA A 1 84 ? 1.405 5.312 -0.109 1.00 94.75 84 ALA A CA 1
ATOM 644 C C . ALA A 1 84 ? 0.011 5.676 0.406 1.00 94.75 84 ALA A C 1
ATOM 646 O O . ALA A 1 84 ? -0.922 5.739 -0.387 1.00 94.75 84 ALA A O 1
ATOM 647 N N . ARG A 1 85 ? -0.119 6.033 1.688 1.00 94.00 85 ARG A N 1
ATOM 648 C CA . ARG A 1 85 ? -1.373 6.530 2.287 1.00 94.00 85 ARG A CA 1
ATOM 649 C C . ARG A 1 85 ? -1.947 7.762 1.577 1.00 94.00 85 ARG A C 1
ATOM 651 O O . ARG A 1 85 ? -3.155 7.945 1.516 1.00 94.00 85 ARG A O 1
ATOM 658 N N . ARG A 1 86 ? -1.083 8.577 0.962 1.00 91.94 86 ARG A N 1
ATOM 659 C CA . ARG A 1 86 ? -1.464 9.765 0.171 1.00 91.94 86 ARG A CA 1
ATOM 660 C C . ARG A 1 86 ? -1.676 9.460 -1.319 1.00 91.94 86 ARG A C 1
ATOM 662 O O . ARG A 1 86 ? -1.824 10.382 -2.127 1.00 91.94 86 ARG A O 1
ATOM 669 N N . CYS A 1 87 ? -1.627 8.187 -1.705 1.00 96.19 87 CYS A N 1
ATOM 670 C CA . CYS A 1 87 ? -1.812 7.724 -3.076 1.00 96.19 87 CYS A CA 1
ATOM 671 C C . CYS A 1 87 ? -3.225 7.169 -3.295 1.00 96.19 87 CYS A C 1
ATOM 673 O O . CYS A 1 87 ? -4.042 7.101 -2.387 1.00 96.19 87 CYS A O 1
ATOM 675 N N . HIS A 1 88 ? -3.527 6.819 -4.543 1.00 95.94 88 HIS A N 1
ATOM 676 C CA . HIS A 1 88 ? -4.834 6.308 -4.968 1.00 95.94 88 HIS A CA 1
ATOM 677 C C . HIS A 1 88 ? -4.767 4.835 -5.386 1.00 95.94 88 HIS A C 1
ATOM 679 O O . HIS A 1 88 ? -5.804 4.214 -5.581 1.00 95.94 88 HIS A O 1
ATOM 685 N N . LEU A 1 89 ? -3.560 4.302 -5.584 1.00 96.31 89 LEU A N 1
ATOM 686 C CA . LEU A 1 89 ? -3.280 2.929 -5.987 1.00 96.31 89 LEU A CA 1
ATOM 687 C C . LEU A 1 89 ? -1.884 2.555 -5.490 1.00 96.31 89 LEU A C 1
ATOM 689 O O . LEU A 1 89 ? -0.985 3.399 -5.496 1.00 96.31 89 LEU A O 1
ATOM 693 N N . VAL A 1 90 ? -1.714 1.304 -5.084 1.00 97.38 90 VAL A N 1
ATOM 694 C CA . VAL A 1 90 ? -0.435 0.709 -4.701 1.00 97.38 90 VAL A CA 1
ATOM 695 C C . VAL A 1 90 ? -0.031 -0.301 -5.767 1.00 97.38 90 VAL A C 1
ATOM 697 O O . VAL A 1 90 ? -0.760 -1.249 -6.028 1.00 97.38 90 VAL A O 1
ATOM 700 N N . CYS A 1 91 ? 1.135 -0.121 -6.375 1.00 97.69 91 CYS A N 1
ATOM 701 C CA . CYS A 1 91 ? 1.789 -1.145 -7.177 1.00 97.69 91 CYS A CA 1
ATOM 702 C C . CYS A 1 91 ? 2.790 -1.895 -6.296 1.00 97.69 91 CYS A C 1
ATOM 704 O O . CYS A 1 91 ? 3.770 -1.298 -5.838 1.00 97.69 91 CYS A O 1
ATOM 706 N N . LEU A 1 92 ? 2.560 -3.190 -6.081 1.00 97.44 92 LEU A N 1
ATOM 707 C CA . LEU A 1 92 ? 3.501 -4.075 -5.398 1.00 97.44 92 LEU A CA 1
ATOM 708 C C . LEU A 1 92 ? 4.465 -4.655 -6.427 1.00 97.44 92 LEU A C 1
ATOM 710 O O . LEU A 1 92 ? 4.104 -5.539 -7.193 1.00 97.44 92 LEU A O 1
ATOM 714 N N . VAL A 1 93 ? 5.684 -4.133 -6.464 1.00 97.50 93 VAL A N 1
ATOM 715 C CA . VAL A 1 93 ? 6.751 -4.606 -7.342 1.00 97.50 93 VAL A CA 1
ATOM 716 C C . VAL A 1 93 ? 7.431 -5.804 -6.688 1.00 97.50 93 VAL A C 1
ATOM 718 O O . VAL A 1 93 ? 8.055 -5.676 -5.631 1.00 97.50 93 VAL A O 1
ATOM 721 N N . LEU A 1 94 ? 7.310 -6.955 -7.338 1.00 96.12 94 LEU A N 1
ATOM 722 C CA . LEU A 1 94 ? 7.750 -8.258 -6.856 1.00 96.12 94 LEU A CA 1
ATOM 723 C C . LEU A 1 94 ? 8.906 -8.750 -7.720 1.00 96.12 94 LEU A C 1
ATOM 725 O O . LEU A 1 94 ? 8.840 -8.681 -8.947 1.00 96.12 94 LEU A O 1
ATOM 729 N N . ARG A 1 95 ? 9.964 -9.260 -7.088 1.00 94.19 95 ARG A N 1
ATOM 730 C CA . ARG A 1 95 ? 11.064 -9.899 -7.811 1.00 94.19 95 ARG A CA 1
ATOM 731 C C . ARG A 1 95 ? 10.630 -11.301 -8.234 1.00 94.19 95 ARG A C 1
ATOM 733 O O . ARG A 1 95 ? 10.342 -12.129 -7.380 1.00 94.19 95 ARG A O 1
ATOM 740 N N . ALA A 1 96 ? 10.628 -11.556 -9.534 1.00 93.31 96 ALA A N 1
ATOM 741 C CA . ALA A 1 96 ? 10.306 -12.842 -10.146 1.00 93.31 96 ALA A CA 1
ATOM 742 C C . ALA A 1 96 ? 11.399 -13.278 -11.142 1.00 93.31 96 ALA A C 1
ATOM 744 O O . ALA A 1 96 ? 11.113 -13.945 -12.129 1.00 93.31 96 ALA A O 1
ATOM 745 N N . PHE A 1 97 ? 12.648 -12.872 -10.889 1.00 90.31 97 PHE A N 1
ATOM 746 C CA . PHE A 1 97 ? 13.831 -13.296 -11.635 1.00 90.31 97 PHE A CA 1
ATOM 747 C C . PHE A 1 97 ? 14.935 -13.732 -10.668 1.00 90.31 97 PHE A C 1
ATOM 749 O O . PHE A 1 97 ? 15.162 -13.088 -9.631 1.00 90.31 97 PHE A O 1
ATOM 756 N N . ASP A 1 98 ? 15.644 -14.793 -11.038 1.00 84.88 98 ASP A N 1
ATOM 757 C CA . ASP A 1 98 ? 16.822 -15.268 -10.323 1.00 84.88 98 ASP A CA 1
ATOM 758 C C . ASP A 1 98 ? 18.079 -14.549 -10.824 1.00 84.88 98 ASP A C 1
ATOM 760 O O . ASP A 1 98 ? 18.277 -14.350 -12.019 1.00 84.88 98 ASP A O 1
ATOM 764 N N . ASP A 1 99 ? 18.914 -14.117 -9.881 1.00 83.56 99 ASP A N 1
ATOM 765 C CA . ASP A 1 99 ? 20.220 -13.508 -10.148 1.00 83.56 99 ASP A CA 1
ATOM 766 C C . ASP A 1 99 ? 21.100 -13.726 -8.912 1.00 83.56 99 ASP A C 1
ATOM 768 O O . ASP A 1 99 ? 20.817 -13.170 -7.842 1.00 83.56 99 ASP A O 1
ATOM 772 N N . ASP A 1 100 ? 22.142 -14.547 -9.069 1.00 75.94 100 ASP A N 1
ATOM 773 C CA . ASP A 1 100 ? 23.101 -14.915 -8.018 1.00 75.94 100 ASP A CA 1
ATOM 774 C C . ASP A 1 100 ? 23.895 -13.706 -7.487 1.00 75.94 100 ASP A C 1
ATOM 776 O O . ASP A 1 100 ? 24.440 -13.748 -6.382 1.00 75.94 100 ASP A O 1
ATOM 780 N N . GLY A 1 101 ? 23.960 -12.608 -8.248 1.00 79.81 101 GLY A N 1
ATOM 781 C CA . GLY A 1 101 ? 24.601 -11.359 -7.843 1.00 79.81 101 GLY A CA 1
ATOM 782 C C . GLY A 1 101 ? 23.724 -10.456 -6.969 1.00 79.81 101 GLY A C 1
ATOM 783 O O . GLY A 1 101 ? 24.207 -9.440 -6.464 1.00 79.81 101 GLY A O 1
ATOM 784 N N . VAL A 1 102 ? 22.445 -10.795 -6.779 1.00 79.06 102 VAL A N 1
ATOM 785 C CA . VAL A 1 102 ? 21.451 -9.919 -6.145 1.00 79.06 102 VAL A CA 1
ATOM 786 C C . VAL A 1 102 ? 20.871 -10.599 -4.906 1.00 79.06 102 VAL A C 1
ATOM 788 O O . VAL A 1 102 ? 20.087 -11.546 -4.992 1.00 79.06 102 VAL A O 1
ATOM 791 N N . TYR A 1 103 ? 21.220 -10.077 -3.731 1.00 84.19 103 TYR A N 1
ATOM 792 C CA . TYR A 1 103 ? 20.770 -10.604 -2.445 1.00 84.19 103 TYR A CA 1
ATOM 793 C C . TYR A 1 103 ? 19.251 -10.471 -2.263 1.00 84.19 103 TYR A C 1
ATOM 795 O O . TYR A 1 103 ? 18.683 -9.384 -2.370 1.00 84.19 103 TYR A O 1
ATOM 803 N N . HIS A 1 104 ? 18.588 -11.574 -1.912 1.00 85.44 104 HIS A N 1
ATOM 804 C CA . HIS A 1 104 ? 17.186 -11.550 -1.508 1.00 85.44 104 HIS A CA 1
ATOM 805 C C . HIS A 1 104 ? 17.061 -11.525 0.025 1.00 85.44 104 HIS A C 1
ATOM 807 O O . HIS A 1 104 ? 17.661 -12.384 0.671 1.00 85.44 104 HIS A O 1
ATOM 813 N N . PRO A 1 105 ? 16.252 -10.632 0.636 1.00 83.19 105 PRO A N 1
ATOM 814 C CA . PRO A 1 105 ? 16.100 -10.559 2.095 1.00 83.19 105 PRO A CA 1
ATOM 815 C C . PRO A 1 105 ? 15.718 -11.882 2.772 1.00 83.19 105 PRO A C 1
ATOM 817 O O . PRO A 1 105 ? 16.184 -12.166 3.869 1.00 83.19 105 PRO A O 1
ATOM 820 N N . ALA A 1 106 ? 14.912 -12.706 2.099 1.00 84.56 106 ALA A N 1
ATOM 821 C CA . ALA A 1 106 ? 14.497 -14.028 2.573 1.00 84.56 106 ALA A CA 1
ATOM 822 C C . ALA A 1 106 ? 15.437 -15.179 2.139 1.00 84.56 106 ALA A C 1
ATOM 824 O O . ALA A 1 106 ? 15.074 -16.350 2.240 1.00 84.56 106 ALA A O 1
ATOM 825 N N . GLY A 1 107 ? 16.608 -14.870 1.573 1.00 86.31 107 GLY A N 1
ATOM 826 C CA . GLY A 1 107 ? 17.612 -15.839 1.108 1.00 86.31 107 GLY A CA 1
ATOM 827 C C . GLY A 1 107 ? 17.283 -16.575 -0.199 1.00 86.31 107 GLY A C 1
ATOM 828 O O . GLY A 1 107 ? 18.159 -17.208 -0.773 1.00 86.31 107 GLY A O 1
ATOM 829 N N . SER A 1 108 ? 16.046 -16.487 -0.687 1.00 89.38 108 SER A N 1
ATOM 830 C CA . SER A 1 108 ? 15.581 -17.073 -1.953 1.00 89.38 108 SER A CA 1
ATOM 831 C C . SER A 1 108 ? 14.532 -16.173 -2.598 1.00 89.38 108 SER A C 1
ATOM 833 O O . SER A 1 108 ? 13.777 -15.515 -1.876 1.00 89.38 108 SER A O 1
ATOM 835 N N . VAL A 1 109 ? 14.462 -16.156 -3.929 1.00 91.38 109 VAL A N 1
ATOM 836 C CA . VAL A 1 109 ? 13.421 -15.438 -4.678 1.00 91.38 109 VAL A CA 1
ATOM 837 C C . VAL A 1 109 ? 12.135 -16.265 -4.663 1.00 91.38 109 VAL A C 1
ATOM 839 O O . VAL A 1 109 ? 12.142 -17.443 -5.008 1.00 91.38 109 VAL A O 1
ATOM 842 N N . ASN A 1 110 ? 11.028 -15.665 -4.223 1.00 93.50 110 ASN A N 1
ATOM 843 C CA . ASN A 1 110 ? 9.697 -16.260 -4.327 1.00 93.50 110 ASN A CA 1
ATOM 844 C C . ASN A 1 110 ? 8.659 -15.132 -4.344 1.00 93.50 110 ASN A C 1
ATOM 846 O O . ASN A 1 110 ? 8.262 -14.632 -3.292 1.00 93.50 110 ASN A O 1
ATOM 850 N N . ALA A 1 111 ? 8.237 -14.745 -5.548 1.00 94.19 111 ALA A N 1
ATOM 851 C CA . ALA A 1 111 ? 7.373 -13.590 -5.758 1.00 94.19 111 ALA A CA 1
ATOM 852 C C . ALA A 1 111 ? 6.016 -13.704 -5.046 1.00 94.19 111 ALA A C 1
ATOM 854 O O . ALA A 1 111 ? 5.516 -12.698 -4.550 1.00 94.19 111 ALA A O 1
ATOM 855 N N . ASP A 1 112 ? 5.434 -14.905 -4.969 1.00 95.06 112 ASP A N 1
ATOM 856 C CA . ASP A 1 112 ? 4.133 -15.112 -4.326 1.00 95.06 112 ASP A CA 1
ATOM 857 C C . ASP A 1 112 ? 4.244 -15.042 -2.801 1.00 95.06 112 ASP A C 1
ATOM 859 O O . ASP A 1 112 ? 3.464 -14.335 -2.169 1.00 95.06 112 ASP A O 1
ATOM 863 N N . ARG A 1 113 ? 5.283 -15.647 -2.210 1.00 94.94 113 ARG A N 1
ATOM 864 C CA . ARG A 1 113 ? 5.592 -15.466 -0.780 1.00 94.94 113 ARG A CA 1
ATOM 865 C C . ARG A 1 113 ? 5.815 -13.990 -0.455 1.00 94.94 113 ARG A C 1
ATOM 867 O O . ARG A 1 113 ? 5.320 -13.484 0.547 1.00 94.94 113 ARG A O 1
ATOM 874 N N . ASP A 1 114 ? 6.595 -13.295 -1.277 1.00 94.75 114 ASP A N 1
ATOM 875 C CA . ASP A 1 114 ? 6.918 -11.889 -1.036 1.00 94.75 114 ASP A CA 1
ATOM 876 C C . ASP A 1 114 ? 5.678 -11.001 -1.185 1.00 94.75 114 ASP A C 1
ATOM 878 O O . ASP A 1 114 ? 5.521 -10.034 -0.439 1.00 94.75 114 ASP A O 1
ATOM 882 N N . ARG A 1 115 ? 4.769 -11.356 -2.099 1.00 95.56 115 ARG A N 1
ATOM 883 C CA . ARG A 1 115 ? 3.460 -10.722 -2.233 1.00 95.56 115 ARG A CA 1
ATOM 884 C C . ARG A 1 115 ? 2.610 -10.920 -0.987 1.00 95.56 115 ARG A C 1
ATOM 886 O O . ARG A 1 115 ? 2.134 -9.927 -0.452 1.00 95.56 115 ARG A O 1
ATOM 893 N N . GLU A 1 116 ? 2.437 -12.161 -0.539 1.00 94.62 116 GLU A N 1
ATOM 894 C CA . GLU A 1 116 ? 1.652 -12.493 0.656 1.00 94.62 116 GLU A CA 1
ATOM 895 C C . GLU A 1 116 ? 2.189 -11.758 1.885 1.00 94.62 116 GLU A C 1
ATOM 897 O O . GLU A 1 116 ? 1.426 -11.128 2.613 1.00 94.62 116 GLU A O 1
ATOM 902 N N . ASN A 1 117 ? 3.513 -11.754 2.065 1.00 94.06 117 ASN A N 1
ATOM 903 C CA . ASN A 1 117 ? 4.155 -11.023 3.151 1.00 94.06 117 ASN A CA 1
ATOM 904 C C . ASN A 1 117 ? 3.867 -9.520 3.061 1.00 94.06 117 ASN A C 1
ATOM 906 O O . ASN A 1 117 ? 3.449 -8.920 4.042 1.00 94.06 117 ASN A O 1
ATOM 910 N N . LEU A 1 118 ? 4.057 -8.897 1.893 1.00 94.56 118 LEU A N 1
ATOM 911 C CA . LEU A 1 118 ? 3.798 -7.465 1.728 1.00 94.56 118 LEU A CA 1
ATOM 912 C C . LEU A 1 118 ? 2.320 -7.113 1.923 1.00 94.56 118 LEU A C 1
ATOM 914 O O . LEU A 1 118 ? 2.029 -6.094 2.539 1.00 94.56 118 LEU A O 1
ATOM 918 N N . GLU A 1 119 ? 1.393 -7.927 1.412 1.00 94.81 119 GLU A N 1
ATOM 919 C CA . GLU A 1 119 ? -0.047 -7.742 1.622 1.00 94.81 119 GLU A CA 1
ATOM 920 C C . GLU A 1 119 ? -0.412 -7.873 3.110 1.00 94.81 119 GLU A C 1
ATOM 922 O O . GLU A 1 119 ? -1.187 -7.056 3.608 1.00 94.81 119 GLU A O 1
ATOM 927 N N . ALA A 1 120 ? 0.201 -8.810 3.842 1.00 94.50 120 ALA A N 1
ATOM 928 C CA . ALA A 1 120 ? 0.032 -8.934 5.289 1.00 94.50 120 ALA A CA 1
ATOM 929 C C . ALA A 1 120 ? 0.521 -7.685 6.042 1.00 94.50 120 ALA A C 1
ATOM 931 O O . ALA A 1 120 ? -0.191 -7.187 6.911 1.00 94.50 120 ALA A O 1
ATOM 932 N N . GLU A 1 121 ? 1.668 -7.109 5.667 1.00 94.62 121 GLU A N 1
ATOM 933 C CA . GLU A 1 121 ? 2.151 -5.848 6.254 1.00 94.62 121 GLU A CA 1
ATOM 934 C C . GLU A 1 121 ? 1.173 -4.681 6.007 1.00 94.62 121 GLU A C 1
ATOM 936 O O . GLU A 1 121 ? 0.984 -3.832 6.876 1.00 94.62 121 GLU A O 1
ATOM 941 N N . LEU A 1 122 ? 0.493 -4.632 4.847 1.00 95.38 122 LEU A N 1
ATOM 942 C CA . LEU A 1 122 ? -0.551 -3.622 4.602 1.00 95.38 122 LEU A CA 1
ATOM 943 C C . LEU A 1 122 ? -1.722 -3.769 5.582 1.00 95.38 122 LEU A C 1
ATOM 945 O O . LEU A 1 122 ? -2.250 -2.761 6.055 1.00 95.38 122 LEU A O 1
ATOM 949 N N . LEU A 1 123 ? -2.133 -5.011 5.859 1.00 95.88 123 LEU A N 1
ATOM 950 C CA . LEU A 1 123 ? -3.212 -5.313 6.799 1.00 95.88 123 LEU A CA 1
ATOM 951 C C . LEU A 1 123 ? -2.808 -4.931 8.225 1.00 95.88 123 LEU A C 1
ATOM 953 O O . LEU A 1 123 ? -3.548 -4.201 8.882 1.00 95.88 123 LEU A O 1
ATOM 957 N N . LEU A 1 124 ? -1.624 -5.358 8.674 1.00 95.19 124 LEU A N 1
ATOM 958 C CA . LEU A 1 124 ? -1.095 -5.059 10.008 1.00 95.19 124 LEU A CA 1
ATOM 959 C C . LEU A 1 124 ? -0.978 -3.548 10.246 1.00 95.19 124 LEU A C 1
ATOM 961 O O . LEU A 1 124 ? -1.451 -3.043 11.263 1.00 95.19 124 LEU A O 1
ATOM 965 N N . ALA A 1 125 ? -0.455 -2.807 9.267 1.00 95.00 125 ALA A N 1
ATOM 966 C CA . ALA A 1 125 ? -0.321 -1.357 9.356 1.00 95.00 125 ALA A CA 1
ATOM 967 C C . ALA A 1 125 ? -1.659 -0.622 9.525 1.00 95.00 125 ALA A C 1
ATOM 969 O O . ALA A 1 125 ? -1.708 0.452 10.129 1.00 95.00 125 ALA A O 1
ATOM 970 N N . ASP A 1 126 ? -2.741 -1.139 8.943 1.00 96.50 126 ASP A N 1
ATOM 971 C CA . ASP A 1 126 ? -4.075 -0.572 9.128 1.00 96.50 126 ASP A CA 1
ATOM 972 C C . ASP A 1 126 ? -4.728 -1.059 10.428 1.00 96.50 126 ASP A C 1
ATOM 974 O O . ASP A 1 126 ? -5.396 -0.255 11.082 1.00 96.50 126 ASP A O 1
ATOM 978 N N . MET A 1 127 ? -4.497 -2.310 10.849 1.00 96.38 127 MET A N 1
ATOM 979 C CA . MET A 1 127 ? -4.959 -2.822 12.149 1.00 96.38 127 MET A CA 1
ATOM 980 C C . MET A 1 127 ? -4.432 -1.959 13.296 1.00 96.38 127 MET A C 1
ATOM 982 O O . MET A 1 127 ? -5.227 -1.492 14.107 1.00 96.38 127 MET A O 1
ATOM 986 N N . GLU A 1 128 ? -3.134 -1.643 13.310 1.00 95.00 128 GLU A N 1
ATOM 987 C CA . GLU A 1 128 ? -2.520 -0.785 14.336 1.00 95.00 128 GLU A CA 1
ATOM 988 C C . GLU A 1 128 ? -3.191 0.596 14.430 1.00 95.00 128 GLU A C 1
ATOM 990 O O . GLU A 1 128 ? -3.423 1.133 15.519 1.00 95.00 128 GLU A O 1
ATOM 995 N N . LEU A 1 129 ? -3.527 1.200 13.284 1.00 95.50 129 LEU A N 1
ATOM 996 C CA . LEU A 1 129 ? -4.193 2.503 13.245 1.00 95.50 129 LEU A CA 1
ATOM 997 C C . LEU A 1 129 ? -5.640 2.424 13.732 1.00 95.50 129 LEU A C 1
ATOM 999 O O . LEU A 1 129 ? -6.084 3.300 14.485 1.00 95.50 129 LEU A O 1
ATOM 1003 N N . VAL A 1 130 ? -6.369 1.392 13.306 1.00 97.69 130 VAL A N 1
ATOM 1004 C CA . VAL A 1 130 ? -7.755 1.151 13.715 1.00 97.69 130 VAL A CA 1
ATOM 1005 C C . VAL A 1 130 ? -7.817 0.877 15.218 1.00 97.69 130 VAL A C 1
ATOM 1007 O O . VAL A 1 130 ? -8.605 1.523 15.910 1.00 97.69 130 VAL A O 1
ATOM 1010 N N . GLU A 1 131 ? -6.946 0.014 15.743 1.00 97.12 131 GLU A N 1
ATOM 1011 C CA . GLU A 1 131 ? -6.848 -0.310 17.170 1.00 97.12 131 GLU A CA 1
ATOM 1012 C C . GLU A 1 131 ? -6.578 0.946 17.999 1.00 97.12 131 GLU A C 1
ATOM 1014 O O . GLU A 1 131 ? -7.357 1.301 18.886 1.00 97.12 131 GLU A O 1
ATOM 1019 N N . LYS A 1 132 ? -5.539 1.708 17.640 1.00 96.81 132 LYS A N 1
ATOM 1020 C CA . LYS A 1 132 ? -5.180 2.950 18.333 1.00 96.81 132 LYS A CA 1
ATOM 1021 C C . LYS A 1 132 ? -6.323 3.967 18.334 1.00 96.81 132 LYS A C 1
ATOM 1023 O O . LYS A 1 132 ? -6.511 4.702 19.312 1.00 96.81 132 LYS A O 1
ATOM 1028 N N . ARG A 1 133 ? -7.098 4.046 17.246 1.00 97.44 133 ARG A N 1
ATOM 1029 C CA . ARG A 1 133 ? -8.257 4.943 17.176 1.00 97.44 133 ARG A CA 1
ATOM 1030 C C . ARG A 1 133 ? -9.412 4.447 18.045 1.00 97.44 133 ARG A C 1
ATOM 1032 O O . ARG A 1 133 ? -10.007 5.269 18.750 1.00 97.44 133 ARG A O 1
ATOM 1039 N N . LEU A 1 134 ? -9.697 3.146 18.033 1.00 97.31 134 LEU A N 1
ATOM 1040 C CA . LEU A 1 134 ? -10.700 2.512 18.891 1.00 97.31 134 LEU A CA 1
ATOM 1041 C C . LEU A 1 134 ? -10.366 2.690 20.376 1.00 97.31 134 LEU A C 1
ATOM 1043 O O . LEU A 1 134 ? -11.237 3.087 21.151 1.00 97.31 134 LEU A O 1
ATOM 1047 N N . GLU A 1 135 ? -9.104 2.518 20.774 1.00 96.75 135 GLU A N 1
ATOM 1048 C CA . GLU A 1 135 ? -8.655 2.786 22.143 1.00 96.75 135 GLU A CA 1
ATOM 1049 C C . GLU A 1 135 ? -8.902 4.238 22.558 1.00 96.75 135 GLU A C 1
ATOM 1051 O O . GLU A 1 135 ? -9.361 4.512 23.672 1.00 96.75 135 GLU A O 1
ATOM 1056 N N . ARG A 1 136 ? -8.607 5.195 21.667 1.00 96.00 136 ARG A N 1
ATOM 1057 C CA . ARG A 1 136 ? -8.853 6.615 21.935 1.00 96.00 136 ARG A CA 1
ATOM 1058 C C . ARG A 1 136 ? -10.346 6.880 22.132 1.00 96.00 136 ARG A C 1
ATOM 1060 O O . ARG A 1 136 ? -10.714 7.533 23.106 1.00 96.00 136 ARG A O 1
ATOM 1067 N N . LEU A 1 137 ? -11.196 6.322 21.269 1.00 95.44 137 LEU A N 1
ATOM 1068 C CA . LEU A 1 137 ? -12.654 6.421 21.391 1.00 95.44 137 LEU A CA 1
ATOM 1069 C C . LEU A 1 137 ? -13.167 5.782 22.691 1.00 95.44 137 LEU A C 1
ATOM 1071 O O . LEU A 1 137 ? -14.041 6.346 23.340 1.00 95.44 137 LEU A O 1
ATOM 1075 N N . ALA A 1 138 ? -12.592 4.661 23.132 1.00 94.19 138 ALA A N 1
ATOM 1076 C CA . ALA A 1 138 ? -12.947 4.024 24.403 1.00 94.19 138 ALA A CA 1
ATOM 1077 C C . ALA A 1 138 ? -12.555 4.867 25.633 1.00 94.19 138 ALA A C 1
ATOM 1079 O O . ALA A 1 138 ? -13.196 4.798 26.683 1.00 94.19 138 ALA A O 1
ATOM 1080 N N . ARG A 1 139 ? -11.502 5.688 25.532 1.00 94.00 139 ARG A N 1
ATOM 1081 C CA . ARG A 1 139 ? -11.150 6.664 26.578 1.00 94.00 139 ARG A CA 1
ATOM 1082 C C . ARG A 1 139 ? -12.102 7.861 26.560 1.00 94.00 139 ARG A C 1
ATOM 1084 O O . ARG A 1 139 ? -12.541 8.289 27.626 1.00 94.00 139 ARG A O 1
ATOM 1091 N N . GLU A 1 140 ? -12.437 8.360 25.369 1.00 92.31 140 GLU A N 1
ATOM 1092 C CA . GLU A 1 140 ? -13.372 9.475 25.137 1.00 92.31 140 GLU A CA 1
ATOM 1093 C C . GLU A 1 140 ? -14.819 9.119 25.538 1.00 92.31 140 GLU A C 1
ATOM 1095 O O . GLU A 1 140 ? -15.562 9.977 26.014 1.00 92.31 140 GLU A O 1
ATOM 1100 N N . SER A 1 141 ? -15.219 7.847 25.440 1.00 90.31 141 SER A N 1
ATOM 1101 C CA . SER A 1 141 ? -16.582 7.407 25.768 1.00 90.31 141 SER A CA 1
ATOM 1102 C C . SER A 1 141 ? -16.946 7.572 27.243 1.00 90.31 141 SER A C 1
ATOM 1104 O O . SER A 1 141 ? -18.129 7.653 27.571 1.00 90.31 141 SER A O 1
ATOM 1106 N N . LYS A 1 142 ? -15.956 7.693 28.140 1.00 86.56 142 LYS A N 1
ATOM 1107 C CA . LYS A 1 142 ? -16.180 7.969 29.570 1.00 86.56 142 LYS A CA 1
ATOM 1108 C C . LYS A 1 142 ? -16.886 9.308 29.811 1.00 86.56 142 LYS A C 1
ATOM 1110 O O . LYS A 1 142 ? -17.586 9.442 30.808 1.00 86.56 142 LYS A O 1
ATOM 1115 N N . SER A 1 143 ? -16.712 10.277 28.910 1.00 85.88 143 SER A N 1
ATOM 1116 C CA . SER A 1 143 ? -17.401 11.577 28.928 1.00 85.88 143 SER A CA 1
ATOM 1117 C C . SER A 1 143 ? -18.654 11.628 28.041 1.00 85.88 143 SER A C 1
ATOM 1119 O O . SER A 1 143 ? -19.289 12.676 27.959 1.00 85.88 143 SER A O 1
ATOM 1121 N N . GLY A 1 144 ? -19.025 10.509 27.409 1.00 86.94 144 GLY A N 1
ATOM 1122 C CA . GLY A 1 144 ? -20.045 10.439 26.362 1.00 86.94 144 GLY A CA 1
ATOM 1123 C C . GLY A 1 144 ? -19.456 10.706 24.974 1.00 86.94 144 GLY A C 1
ATOM 1124 O O . GLY A 1 144 ? -18.681 11.642 24.790 1.00 86.94 144 GLY A O 1
ATOM 1125 N N . LEU A 1 145 ? -19.814 9.865 24.000 1.00 89.25 145 LEU A N 1
ATOM 1126 C CA . LEU A 1 145 ? -19.439 10.059 22.600 1.00 89.25 145 LEU A CA 1
ATOM 1127 C C . LEU A 1 145 ? -20.444 10.979 21.905 1.00 89.25 145 LEU A C 1
ATOM 1129 O O . LEU A 1 145 ? -21.640 10.957 22.195 1.00 89.25 145 LEU A O 1
ATOM 1133 N N . THR A 1 146 ? -19.970 11.771 20.950 1.00 92.94 146 THR A N 1
ATOM 1134 C CA . THR A 1 146 ? -20.858 12.443 20.001 1.00 92.94 146 THR A CA 1
ATOM 1135 C C . THR A 1 146 ? -21.459 11.418 19.037 1.00 92.94 146 THR A C 1
ATOM 1137 O O . THR A 1 146 ? -20.857 10.382 18.752 1.00 92.94 146 THR A O 1
ATOM 1140 N N . GLY A 1 147 ? -22.611 11.729 18.437 1.00 91.44 147 GLY A N 1
ATOM 1141 C CA . GLY A 1 147 ? -23.211 10.851 17.423 1.00 91.44 147 GLY A CA 1
ATOM 1142 C C . GLY A 1 147 ? -22.351 10.664 16.160 1.00 91.44 147 GLY A C 1
ATOM 1143 O O . GLY A 1 147 ? -22.652 9.808 15.331 1.00 91.44 147 GLY A O 1
ATOM 1144 N N . GLU A 1 148 ? -21.303 11.470 15.965 1.00 91.50 148 GLU A N 1
ATOM 1145 C CA . GLU A 1 148 ? -20.284 11.252 14.931 1.00 91.50 148 GLU A CA 1
ATOM 1146 C C . GLU A 1 148 ? -19.252 10.211 15.381 1.00 91.50 148 GLU A C 1
ATOM 1148 O O . GLU A 1 148 ? -18.977 9.274 14.636 1.00 91.50 148 GLU A O 1
ATOM 1153 N N . GLN A 1 149 ? -18.760 10.309 16.620 1.00 94.12 149 GLN A N 1
ATOM 1154 C CA . GLN A 1 149 ? -17.842 9.328 17.206 1.00 94.12 149 GLN A CA 1
ATOM 1155 C C . GLN A 1 149 ? -18.478 7.938 17.337 1.00 94.12 149 GLN A C 1
ATOM 1157 O O . GLN A 1 149 ? -17.793 6.937 17.154 1.00 94.12 149 GLN A O 1
ATOM 1162 N N . GLU A 1 150 ? -19.779 7.850 17.620 1.00 94.38 150 GLU A N 1
ATOM 1163 C CA . GLU A 1 150 ? -20.497 6.567 17.633 1.00 94.38 150 GLU A CA 1
ATOM 1164 C C . GLU A 1 150 ? -20.533 5.917 16.244 1.00 94.38 150 GLU A C 1
ATOM 1166 O O . GLU A 1 150 ? -20.294 4.715 16.110 1.00 94.38 150 GLU A O 1
ATOM 1171 N N . ARG A 1 151 ? -20.779 6.718 15.197 1.00 94.88 151 ARG A N 1
ATOM 1172 C CA . ARG A 1 151 ? -20.753 6.253 13.803 1.00 94.88 151 ARG A CA 1
ATOM 1173 C C . ARG A 1 151 ? -19.352 5.828 13.380 1.00 94.88 151 ARG A C 1
ATOM 1175 O O . ARG A 1 151 ? -19.198 4.757 12.804 1.00 94.88 151 ARG A O 1
ATOM 1182 N N . GLU A 1 152 ? -18.341 6.629 13.707 1.00 96.38 152 GLU A N 1
ATOM 1183 C CA . GLU A 1 152 ? -16.941 6.291 13.455 1.00 96.38 152 GLU A CA 1
ATOM 1184 C C . GLU A 1 152 ? -16.557 4.979 14.148 1.00 96.38 152 GLU A C 1
ATOM 1186 O O . GLU A 1 152 ? -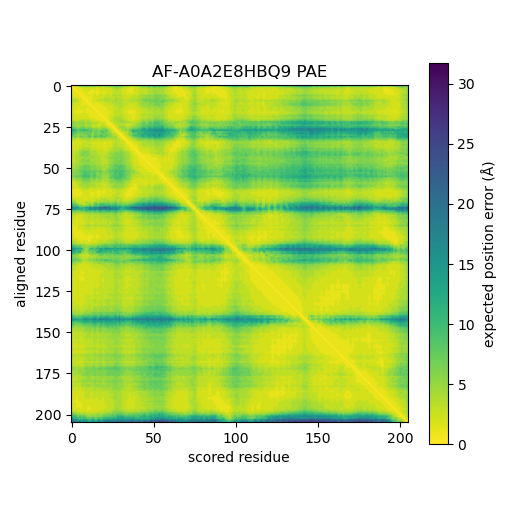16.027 4.081 13.497 1.00 96.38 152 GLU A O 1
ATOM 1191 N N . LYS A 1 153 ? -16.893 4.825 15.436 1.00 96.75 153 LYS A N 1
ATOM 1192 C CA . LYS A 1 153 ? -16.634 3.597 16.195 1.00 96.75 153 LYS A CA 1
ATOM 1193 C C . LYS A 1 153 ? -17.265 2.376 15.523 1.00 96.75 153 LYS A C 1
ATOM 1195 O O . LYS A 1 153 ? -16.584 1.375 15.349 1.00 96.75 153 LYS A O 1
ATOM 1200 N N . ALA A 1 154 ? -18.527 2.464 15.102 1.00 96.38 154 ALA A N 1
ATOM 1201 C CA . ALA A 1 154 ? -19.209 1.355 14.435 1.00 96.38 154 ALA A CA 1
ATOM 1202 C C . ALA A 1 154 ? -18.524 0.941 13.115 1.00 96.38 154 ALA A C 1
ATOM 1204 O O . ALA A 1 154 ? -18.433 -0.249 12.807 1.00 96.38 154 ALA A O 1
ATOM 1205 N N . VAL A 1 155 ? -18.015 1.906 12.338 1.00 97.62 155 VAL A N 1
ATOM 1206 C CA . VAL A 1 155 ? -17.241 1.625 11.116 1.00 97.62 155 VAL A CA 1
ATOM 1207 C C . VAL A 1 155 ? -15.881 1.016 11.449 1.00 97.62 155 VAL A C 1
ATOM 1209 O O . VAL A 1 155 ? -15.445 0.100 10.753 1.00 97.62 155 VAL A O 1
ATOM 1212 N N . LEU A 1 156 ? -15.221 1.481 12.510 1.00 97.94 156 LEU A N 1
ATOM 1213 C CA . LEU A 1 156 ? -13.927 0.956 12.946 1.00 97.94 156 LEU A CA 1
ATOM 1214 C C . LEU A 1 156 ? -14.030 -0.462 13.514 1.00 97.94 156 LEU A C 1
ATOM 1216 O O . LEU A 1 156 ? -13.195 -1.287 13.173 1.00 97.94 156 LEU A O 1
ATOM 1220 N N . ASP A 1 157 ? -15.075 -0.777 14.282 1.00 97.81 157 ASP A N 1
ATOM 1221 C CA . ASP A 1 157 ? -15.330 -2.136 14.782 1.00 97.81 157 ASP A CA 1
ATOM 1222 C C . ASP A 1 157 ? -15.498 -3.121 13.600 1.00 97.81 157 ASP A C 1
ATOM 1224 O O . ASP A 1 157 ? -14.909 -4.200 13.581 1.00 97.81 157 ASP A O 1
ATOM 1228 N N . ARG A 1 158 ? -16.237 -2.722 12.551 1.00 97.75 158 ARG A N 1
ATOM 1229 C CA . ARG A 1 158 ? -16.377 -3.510 11.307 1.00 97.75 158 ARG A CA 1
ATOM 1230 C C . ARG A 1 158 ? -15.076 -3.595 10.508 1.00 97.75 158 ARG A C 1
ATOM 1232 O O . ARG A 1 158 ? -14.802 -4.625 9.898 1.00 97.75 158 ARG A O 1
ATOM 1239 N N . SER A 1 159 ? -14.309 -2.505 10.480 1.00 97.88 159 SER A N 1
ATOM 1240 C CA . SER A 1 159 ? -12.994 -2.454 9.833 1.00 97.88 159 SER A CA 1
ATOM 1241 C C . SER A 1 159 ? -12.026 -3.428 10.493 1.00 97.88 159 SER A C 1
ATOM 1243 O O . SER A 1 159 ? -11.388 -4.202 9.789 1.00 97.88 159 SER A O 1
ATOM 1245 N N . MET A 1 160 ? -11.979 -3.446 11.827 1.00 98.12 160 MET A N 1
ATOM 1246 C CA . MET A 1 160 ? -11.134 -4.365 12.583 1.00 98.12 160 MET A CA 1
ATOM 1247 C C . MET A 1 160 ? -11.502 -5.821 12.295 1.00 98.12 160 MET A C 1
ATOM 1249 O O . MET A 1 160 ? -10.638 -6.585 11.885 1.00 98.12 160 MET A O 1
ATOM 1253 N N . ALA A 1 161 ? -12.789 -6.176 12.378 1.00 97.44 161 ALA A N 1
ATOM 1254 C CA . ALA A 1 161 ? -13.244 -7.538 12.088 1.00 97.44 161 ALA A CA 1
ATOM 1255 C C . ALA A 1 161 ? -12.869 -8.007 10.665 1.00 97.44 161 ALA A C 1
ATOM 1257 O O . ALA A 1 161 ? -12.475 -9.149 10.464 1.00 97.44 161 ALA A O 1
ATOM 1258 N N . CYS A 1 162 ? -12.943 -7.119 9.666 1.00 97.25 162 CYS A N 1
ATOM 1259 C CA . CYS A 1 162 ? -12.497 -7.426 8.303 1.00 97.25 162 CYS A CA 1
ATOM 1260 C C . CYS A 1 162 ? -10.992 -7.704 8.228 1.00 97.25 162 CYS A C 1
ATOM 1262 O O . CYS A 1 162 ? -10.563 -8.636 7.551 1.00 97.25 162 CYS A O 1
ATOM 1264 N N . LEU A 1 163 ? -10.191 -6.880 8.901 1.00 97.50 163 LEU A N 1
ATOM 1265 C CA . LEU A 1 163 ? -8.740 -7.019 8.903 1.00 97.50 163 LEU A CA 1
ATOM 1266 C C . LEU A 1 163 ? -8.303 -8.299 9.634 1.00 97.50 163 LEU A C 1
ATOM 1268 O O . LEU A 1 163 ? -7.444 -9.012 9.123 1.00 97.50 163 LEU A O 1
ATOM 1272 N N . GLU A 1 164 ? -8.942 -8.643 10.757 1.00 96.50 164 GLU A N 1
ATOM 1273 C CA . GLU A 1 164 ? -8.713 -9.894 11.503 1.00 96.50 164 GLU A CA 1
ATOM 1274 C C . GLU A 1 164 ? -9.026 -11.153 10.669 1.00 96.50 164 GLU A C 1
ATOM 1276 O O . GLU A 1 164 ? -8.401 -12.198 10.851 1.00 96.50 164 GLU A O 1
ATOM 1281 N N . GLU A 1 165 ? -9.941 -11.055 9.698 1.00 96.44 165 GLU A N 1
ATOM 1282 C CA . GLU A 1 165 ? -10.220 -12.106 8.707 1.00 96.44 165 GLU A CA 1
ATOM 1283 C C . GLU A 1 165 ? -9.176 -12.176 7.570 1.00 96.44 165 GLU A C 1
ATOM 1285 O O . GLU A 1 165 ? -9.348 -12.949 6.628 1.00 96.44 165 GLU A O 1
ATOM 1290 N N . ASN A 1 166 ? -8.088 -11.400 7.639 1.00 95.00 166 ASN A N 1
ATOM 1291 C CA . ASN A 1 166 ? -7.093 -11.211 6.574 1.00 95.00 166 ASN A CA 1
ATOM 1292 C C . ASN A 1 166 ? -7.678 -10.633 5.275 1.00 95.00 166 ASN A C 1
ATOM 1294 O O . ASN A 1 166 ? -7.226 -10.954 4.174 1.00 95.00 166 ASN A O 1
ATOM 1298 N N . ARG A 1 167 ? -8.699 -9.776 5.385 1.00 96.00 167 ARG A N 1
ATOM 1299 C CA . ARG A 1 167 ? -9.376 -9.175 4.230 1.00 96.00 167 ARG A CA 1
ATOM 1300 C C . ARG A 1 167 ? -9.120 -7.681 4.150 1.00 96.00 167 ARG A C 1
ATOM 1302 O O . ARG A 1 167 ? -9.110 -6.966 5.151 1.00 96.00 167 ARG A O 1
ATOM 1309 N N . CYS A 1 168 ? -8.947 -7.184 2.929 1.00 96.19 168 CYS A N 1
ATOM 1310 C CA . CYS A 1 168 ? -8.708 -5.764 2.695 1.00 96.19 168 CYS A CA 1
ATOM 1311 C C . CYS A 1 168 ? -9.976 -4.939 2.952 1.00 96.19 168 CYS A C 1
ATOM 1313 O O . CYS A 1 168 ? -11.059 -5.293 2.485 1.00 96.19 168 CYS A O 1
ATOM 1315 N N . LEU A 1 169 ? -9.837 -3.745 3.541 1.00 96.75 169 LEU A N 1
ATOM 1316 C CA . LEU A 1 169 ? -10.975 -2.846 3.780 1.00 96.75 169 LEU A CA 1
ATOM 1317 C C . LEU A 1 169 ? -11.702 -2.410 2.495 1.00 96.75 169 LEU A C 1
ATOM 1319 O O . LEU A 1 169 ? -12.863 -2.007 2.547 1.00 96.75 169 LEU A O 1
ATOM 1323 N N . ARG A 1 170 ? -11.066 -2.512 1.319 1.00 94.50 170 ARG A N 1
ATOM 1324 C CA . ARG A 1 170 ? -11.731 -2.330 0.012 1.00 94.50 170 ARG A CA 1
ATOM 1325 C C . ARG A 1 170 ? -12.956 -3.238 -0.179 1.00 94.50 170 ARG A C 1
ATOM 1327 O O . ARG A 1 170 ? -13.847 -2.880 -0.940 1.00 94.50 170 ARG A O 1
ATOM 1334 N N . GLU A 1 171 ? -12.964 -4.411 0.456 1.00 94.19 171 GLU A N 1
ATOM 1335 C CA . GLU A 1 171 ? -14.028 -5.413 0.341 1.00 94.19 171 GLU A CA 1
ATOM 1336 C C . GLU A 1 171 ? -15.225 -5.090 1.236 1.00 94.19 171 GLU A C 1
ATOM 1338 O O . GLU A 1 171 ? -16.313 -5.643 1.057 1.00 94.19 171 GLU A O 1
ATOM 1343 N N . LEU A 1 172 ? -15.050 -4.181 2.200 1.00 94.50 172 LEU A N 1
ATOM 1344 C CA . LEU A 1 172 ? -16.143 -3.720 3.035 1.00 94.50 172 LEU A CA 1
ATOM 1345 C C . LEU A 1 172 ? -17.082 -2.826 2.238 1.00 94.50 172 LEU A C 1
ATOM 1347 O O . LEU A 1 172 ? -16.707 -1.786 1.692 1.00 94.50 172 LEU A O 1
ATOM 1351 N N . THR A 1 173 ? -18.357 -3.203 2.258 1.00 94.25 173 THR A N 1
ATOM 1352 C CA . THR A 1 173 ? -19.427 -2.342 1.765 1.00 94.25 173 THR A CA 1
ATOM 1353 C C . THR A 1 173 ? -19.691 -1.249 2.796 1.00 94.25 173 THR A C 1
ATOM 1355 O O . THR A 1 173 ? -20.276 -1.498 3.853 1.00 94.25 173 THR A O 1
ATOM 1358 N N . LEU A 1 174 ? -19.229 -0.041 2.486 1.00 93.75 174 LEU A N 1
ATOM 1359 C CA . LEU A 1 174 ? -19.458 1.173 3.263 1.00 93.75 174 LEU A CA 1
ATOM 1360 C C . LEU A 1 174 ? -20.178 2.195 2.387 1.00 93.75 174 LEU A C 1
ATOM 1362 O O . LEU A 1 174 ? -19.822 2.382 1.223 1.00 93.75 174 LEU A O 1
ATOM 1366 N N . THR A 1 175 ? -21.159 2.878 2.961 1.00 95.56 175 THR A N 1
ATOM 1367 C CA . THR A 1 175 ? -21.750 4.084 2.374 1.00 95.56 175 THR A CA 1
ATOM 1368 C C . THR A 1 175 ? -20.721 5.216 2.327 1.00 95.56 175 THR A C 1
ATOM 1370 O O . THR A 1 175 ? -19.765 5.233 3.107 1.00 95.56 175 THR A O 1
ATOM 1373 N N . ASP A 1 176 ? -20.932 6.214 1.466 1.00 93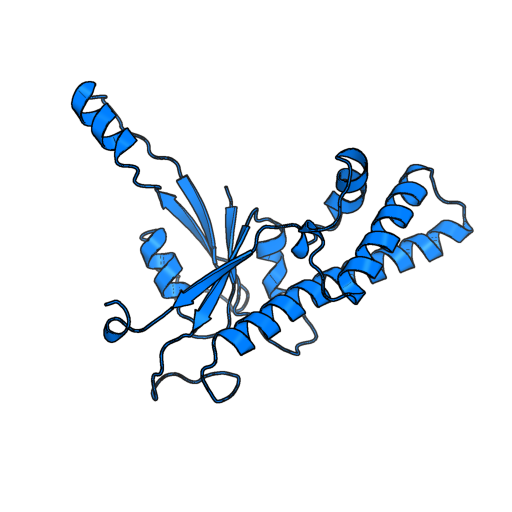.50 176 ASP A N 1
ATOM 1374 C CA . ASP A 1 176 ? -20.046 7.386 1.391 1.00 93.50 176 ASP A CA 1
ATOM 1375 C C . ASP A 1 176 ? -19.937 8.116 2.737 1.00 93.50 176 ASP A C 1
ATOM 1377 O O . ASP A 1 176 ? -18.860 8.582 3.111 1.00 93.50 176 ASP A O 1
ATOM 1381 N N . SER A 1 177 ? -21.032 8.160 3.505 1.00 93.94 177 SER A N 1
ATOM 1382 C CA . SER A 1 177 ? -21.042 8.735 4.851 1.00 93.94 177 SER A CA 1
ATOM 1383 C C . SER A 1 177 ? -20.203 7.938 5.847 1.00 93.94 177 SER A C 1
ATOM 1385 O O . SER A 1 177 ? -19.494 8.544 6.641 1.00 93.94 177 SER A O 1
ATOM 1387 N N . GLU A 1 178 ? -20.250 6.604 5.808 1.00 94.94 178 GLU A N 1
ATOM 1388 C CA . GLU A 1 178 ? -19.419 5.749 6.670 1.00 94.94 178 GLU A CA 1
ATOM 1389 C C . GLU A 1 178 ? -17.944 5.829 6.269 1.00 94.94 178 GLU A C 1
ATOM 1391 O O . GLU A 1 178 ? -17.062 5.943 7.112 1.00 94.94 178 GLU A O 1
ATOM 1396 N N . ARG A 1 179 ? -17.649 5.833 4.966 1.00 93.31 179 ARG A N 1
ATOM 1397 C CA . ARG A 1 179 ? -16.276 5.986 4.473 1.00 93.31 179 ARG A CA 1
ATOM 1398 C C . ARG A 1 179 ? -15.683 7.338 4.874 1.00 93.31 179 ARG A C 1
ATOM 1400 O O . ARG A 1 179 ? -14.492 7.421 5.166 1.00 93.31 179 ARG A O 1
ATOM 1407 N N . ALA A 1 180 ? -16.501 8.390 4.913 1.00 94.12 180 ALA A N 1
ATOM 1408 C CA . ALA A 1 180 ? -16.066 9.715 5.334 1.00 94.12 180 ALA A CA 1
ATOM 1409 C C . ALA A 1 180 ? -15.605 9.759 6.801 1.00 94.12 180 ALA A C 1
ATOM 1411 O O . ALA A 1 180 ? -14.661 10.495 7.088 1.00 94.12 180 ALA A O 1
ATOM 1412 N N . THR A 1 181 ? -16.189 8.961 7.708 1.00 95.12 181 THR A N 1
ATOM 1413 C CA . THR A 1 181 ? -15.821 8.998 9.139 1.00 95.12 181 THR A CA 1
ATOM 1414 C C . THR A 1 181 ? -14.415 8.475 9.409 1.00 95.12 181 THR A C 1
ATOM 1416 O O . THR A 1 181 ? -13.773 8.921 10.350 1.00 95.12 181 THR A O 1
ATOM 1419 N N . VAL A 1 182 ? -13.914 7.555 8.579 1.00 95.00 182 VAL A N 1
ATOM 1420 C CA . VAL A 1 182 ? -12.572 6.956 8.725 1.00 95.00 182 VAL A CA 1
ATOM 1421 C C . VAL A 1 182 ? -11.546 7.527 7.747 1.00 95.00 182 VAL A C 1
ATOM 1423 O O . VAL A 1 182 ? -10.393 7.101 7.728 1.00 95.00 182 VAL A O 1
ATOM 1426 N N . ARG A 1 183 ? -11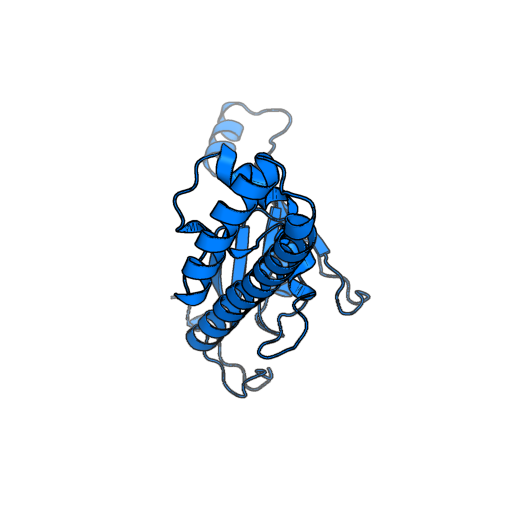.938 8.516 6.933 1.00 92.94 183 ARG A N 1
ATOM 1427 C CA . ARG A 1 183 ? -11.078 9.101 5.896 1.00 92.94 183 ARG A CA 1
ATOM 1428 C C . ARG A 1 183 ? -9.798 9.715 6.464 1.00 92.94 183 ARG A C 1
ATOM 1430 O O . ARG A 1 183 ? -8.774 9.667 5.804 1.00 92.94 183 ARG A O 1
ATOM 1437 N N . SER A 1 184 ? -9.852 10.274 7.671 1.00 92.88 184 SER A N 1
ATOM 1438 C CA . SER A 1 184 ? -8.709 10.914 8.338 1.00 92.88 184 SER A CA 1
ATOM 1439 C C . SER A 1 184 ? -7.603 9.945 8.765 1.00 92.88 184 SER A C 1
ATOM 1441 O O . SER A 1 184 ? -6.514 10.398 9.107 1.00 92.88 184 SER A O 1
A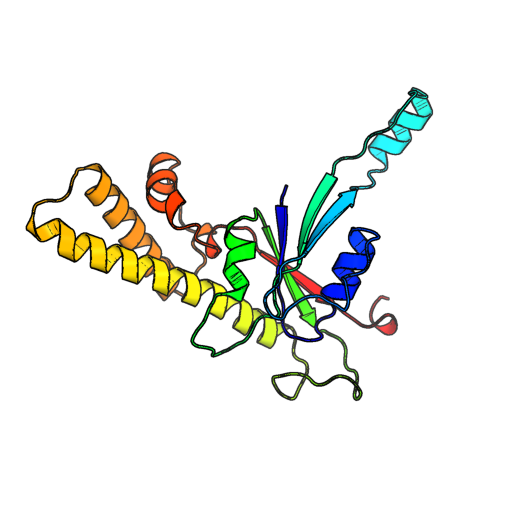TOM 1443 N N . LEU A 1 185 ? -7.875 8.636 8.771 1.00 94.25 185 LEU A N 1
ATOM 1444 C CA . LEU A 1 185 ? -6.893 7.608 9.116 1.00 94.25 185 LEU A CA 1
ATOM 1445 C C . LEU A 1 185 ? -6.020 7.196 7.923 1.00 94.25 185 LEU A C 1
ATOM 1447 O O . LEU A 1 185 ? -5.041 6.485 8.129 1.00 94.25 185 LEU A O 1
ATOM 1451 N N . ASP A 1 186 ? -6.372 7.617 6.698 1.00 94.38 186 ASP A N 1
ATOM 1452 C CA . ASP A 1 186 ? -5.669 7.276 5.454 1.00 94.38 186 ASP A CA 1
ATOM 1453 C C . ASP A 1 186 ? -5.281 5.778 5.379 1.00 94.38 186 ASP A C 1
ATOM 1455 O O . ASP A 1 186 ? -4.120 5.407 5.166 1.00 94.38 186 ASP A O 1
ATOM 1459 N N . LEU A 1 187 ? -6.267 4.904 5.617 1.00 96.19 187 LEU A N 1
ATOM 1460 C CA . LEU A 1 187 ? -6.095 3.446 5.655 1.00 96.19 187 LEU A CA 1
ATOM 1461 C C . LEU A 1 187 ? -5.729 2.911 4.261 1.00 96.19 187 LEU A C 1
ATOM 1463 O O . LEU A 1 187 ? -6.460 3.116 3.285 1.00 96.19 187 LEU A O 1
ATOM 1467 N N . VAL A 1 188 ? -4.579 2.242 4.159 1.00 96.38 188 VAL A N 1
ATOM 1468 C CA . VAL A 1 188 ? -3.959 1.861 2.880 1.00 96.38 188 VAL A CA 1
ATOM 1469 C C . VAL A 1 188 ? -4.703 0.717 2.188 1.00 96.38 188 VAL A C 1
ATOM 1471 O O . VAL A 1 188 ? -4.768 0.668 0.961 1.00 96.38 188 VAL A O 1
ATOM 1474 N N . THR A 1 189 ? -5.338 -0.170 2.949 1.00 96.81 189 THR A N 1
ATOM 1475 C CA . THR A 1 189 ? -6.055 -1.357 2.455 1.00 96.81 189 THR A CA 1
ATOM 1476 C C . THR A 1 189 ? -7.379 -1.021 1.757 1.00 96.81 189 THR A C 1
ATOM 1478 O O . THR A 1 189 ? -7.986 -1.888 1.119 1.00 96.81 189 THR A O 1
ATOM 1481 N N . PHE A 1 190 ? -7.811 0.247 1.783 1.00 96.19 190 PHE A N 1
ATOM 1482 C CA . PHE A 1 190 ? -8.849 0.749 0.879 1.00 96.19 190 PHE A CA 1
ATOM 1483 C C . PHE A 1 190 ? -8.342 0.971 -0.557 1.00 96.19 190 PHE A C 1
ATOM 1485 O O . PHE A 1 190 ? -9.131 0.863 -1.499 1.00 96.19 190 PHE A O 1
ATOM 1492 N N . LEU A 1 191 ? -7.057 1.288 -0.752 1.00 96.31 191 LEU A N 1
ATOM 1493 C CA . LEU A 1 191 ? -6.489 1.656 -2.057 1.00 96.31 191 LEU A CA 1
ATOM 1494 C C . LEU A 1 191 ? -6.291 0.426 -2.937 1.00 96.31 191 LEU A C 1
ATOM 1496 O O . LEU A 1 191 ? -5.739 -0.538 -2.423 1.00 96.31 191 LEU A O 1
ATOM 1500 N N . PRO A 1 192 ? -6.700 0.380 -4.223 1.00 96.31 192 PRO A N 1
ATOM 1501 C CA . PRO A 1 192 ? -6.401 -0.736 -5.139 1.00 96.31 192 PRO A CA 1
ATOM 1502 C C . PRO A 1 192 ? -4.931 -1.159 -5.079 1.00 96.31 192 PRO A C 1
ATOM 1504 O O . PRO A 1 192 ? -4.048 -0.303 -5.062 1.00 96.31 192 PRO A O 1
ATOM 1507 N N . VAL A 1 193 ? -4.688 -2.470 -5.051 1.00 96.00 193 VAL A N 1
ATOM 1508 C CA . VAL A 1 193 ? -3.349 -3.069 -5.097 1.00 96.00 193 VAL A CA 1
ATOM 1509 C C . VAL A 1 193 ? -3.171 -3.769 -6.441 1.00 96.00 193 VAL A C 1
ATOM 1511 O O . VAL A 1 193 ? -4.003 -4.585 -6.832 1.00 96.00 193 VAL A O 1
ATOM 1514 N N . LEU A 1 194 ? -2.097 -3.430 -7.149 1.00 96.62 194 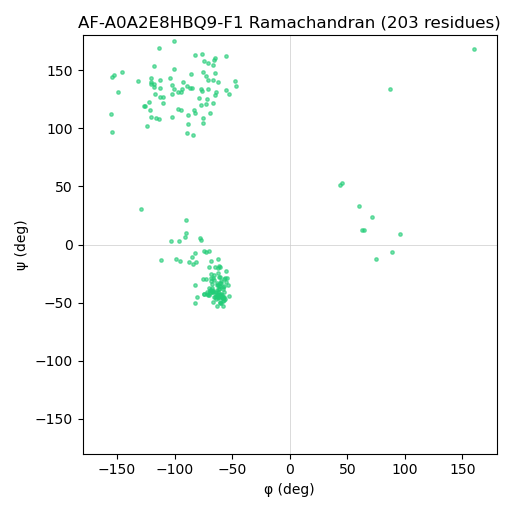LEU A N 1
ATOM 1515 C CA . LEU A 1 194 ? -1.694 -4.028 -8.415 1.00 96.62 194 LEU A CA 1
ATOM 1516 C C . LEU A 1 194 ? -0.346 -4.742 -8.225 1.00 96.62 194 LEU A C 1
ATOM 1518 O O . LEU A 1 194 ? 0.670 -4.062 -8.068 1.00 96.62 194 LEU A O 1
ATOM 1522 N N . PRO A 1 195 ? -0.294 -6.082 -8.236 1.00 96.38 195 PRO A N 1
ATOM 1523 C CA . PRO A 1 195 ? 0.976 -6.794 -8.243 1.00 96.38 195 PRO A CA 1
ATOM 1524 C C . PRO A 1 195 ? 1.666 -6.636 -9.606 1.00 96.38 195 PRO A C 1
ATOM 1526 O O . PRO A 1 195 ? 1.046 -6.781 -10.659 1.00 96.38 195 PRO A O 1
ATOM 1529 N N . VAL A 1 196 ? 2.959 -6.330 -9.577 1.00 96.69 196 VAL A N 1
ATOM 1530 C CA . VAL A 1 196 ? 3.829 -6.152 -10.741 1.00 96.69 196 VAL A CA 1
ATOM 1531 C C . VAL A 1 196 ? 4.997 -7.114 -10.590 1.00 96.69 196 VAL A C 1
ATOM 1533 O O . VAL A 1 196 ? 5.921 -6.865 -9.817 1.00 96.69 196 VAL A O 1
ATOM 1536 N N . TYR A 1 197 ? 4.945 -8.220 -11.324 1.00 95.56 197 TYR A N 1
ATOM 1537 C CA . TYR A 1 197 ? 5.996 -9.232 -11.333 1.00 95.56 197 TYR A CA 1
ATOM 1538 C C . TYR A 1 197 ? 7.109 -8.789 -12.284 1.00 95.56 197 TYR A C 1
ATOM 1540 O O . TYR A 1 197 ? 6.903 -8.669 -13.490 1.00 95.56 197 TYR A O 1
ATOM 1548 N N . ASN A 1 198 ? 8.278 -8.500 -11.724 1.00 94.44 198 ASN A N 1
ATOM 1549 C CA . ASN A 1 198 ? 9.472 -8.154 -12.478 1.00 94.44 198 ASN A CA 1
ATOM 1550 C C . ASN A 1 198 ? 10.221 -9.444 -12.827 1.00 94.44 198 ASN A C 1
ATOM 1552 O O . ASN A 1 198 ? 10.726 -10.106 -11.922 1.00 94.44 198 ASN A O 1
ATOM 1556 N N . VAL A 1 199 ? 10.258 -9.799 -14.108 1.00 93.75 199 VAL A N 1
ATOM 1557 C CA . VAL A 1 199 ? 10.813 -11.058 -14.639 1.00 93.75 199 VAL A CA 1
ATOM 1558 C C . VAL A 1 199 ? 12.058 -10.794 -15.487 1.00 93.75 199 VAL A C 1
ATOM 1560 O O . VAL A 1 199 ? 12.350 -9.641 -15.815 1.00 93.75 199 VAL A O 1
ATOM 1563 N N . SER A 1 200 ? 12.799 -11.845 -15.845 1.00 90.81 200 SER A N 1
ATOM 1564 C CA . SER A 1 200 ? 13.922 -11.705 -16.773 1.00 90.81 200 SER A CA 1
ATOM 1565 C C . SER A 1 200 ? 13.425 -11.503 -18.209 1.00 90.81 200 SER A C 1
ATOM 1567 O O . SER A 1 200 ? 12.308 -11.889 -18.553 1.00 90.81 200 SER A O 1
ATOM 1569 N N . GLU A 1 201 ? 14.258 -10.923 -19.080 1.00 86.06 201 GLU A N 1
ATOM 1570 C CA . GLU A 1 201 ? 13.908 -10.783 -20.502 1.00 86.06 201 GLU A CA 1
ATOM 1571 C C . GLU A 1 201 ? 13.663 -12.140 -21.178 1.00 86.06 201 GLU A C 1
ATOM 1573 O O . GLU A 1 201 ? 12.827 -12.225 -22.068 1.00 86.06 201 GLU A O 1
ATOM 1578 N N . GLY A 1 202 ? 14.343 -13.206 -20.739 1.00 84.19 202 GLY A N 1
ATOM 1579 C CA . GLY A 1 202 ? 14.162 -14.553 -21.290 1.00 84.19 202 GLY A CA 1
ATOM 1580 C C . GLY A 1 202 ? 12.821 -15.201 -20.935 1.00 84.19 202 GLY A C 1
ATOM 1581 O O . GLY A 1 202 ? 12.400 -16.127 -21.625 1.00 84.19 202 GLY A O 1
ATOM 1582 N N . ASP A 1 203 ? 12.146 -14.707 -19.895 1.00 81.69 203 ASP A N 1
ATOM 1583 C CA . ASP A 1 203 ? 10.818 -15.176 -19.478 1.00 81.69 203 ASP A CA 1
ATOM 1584 C C . ASP A 1 203 ? 9.685 -14.435 -20.209 1.00 81.69 203 ASP A C 1
ATOM 1586 O O . ASP A 1 203 ? 8.530 -14.870 -20.196 1.00 81.69 203 ASP A O 1
ATOM 1590 N N . LEU A 1 204 ? 10.006 -13.306 -20.852 1.00 72.50 204 LEU A N 1
ATOM 1591 C CA . LEU A 1 204 ? 9.103 -12.566 -21.726 1.00 72.50 204 LEU A CA 1
ATOM 1592 C C . LEU A 1 204 ? 9.163 -13.215 -23.116 1.00 72.50 204 LEU A C 1
ATOM 1594 O O . LEU A 1 204 ? 10.064 -12.931 -23.898 1.00 72.50 204 LEU A O 1
ATOM 1598 N N . GLY A 1 205 ? 8.231 -14.142 -23.363 1.00 56.47 205 GLY A N 1
ATOM 1599 C CA . GLY A 1 205 ? 8.164 -14.962 -24.583 1.00 56.47 205 GLY A CA 1
ATOM 1600 C C . GLY A 1 205 ? 8.191 -14.209 -25.910 1.00 56.47 205 GLY A C 1
ATOM 1601 O O . GLY A 1 205 ? 7.693 -13.061 -25.974 1.00 56.47 205 GLY A O 1
#

Radius of gyration: 20.44 Å; Cα contacts (8 Å, |Δi|>4): 293; chains: 1; bounding box: 48×40×68 Å

Nearest PDB structures (foldseek):
  5ee0-assembly1_A  TM=8.286E-01  e=4.630E-16  Oryza sativa Japonica Group
  7y9i-assembly1_A  TM=8.214E-01  e=1.522E-15  Arabidopsis thaliana
  5ee1-assembly1_A  TM=8.413E-01  e=1.544E-14  Oryza sativa Japonica Group
  5ee3-assembly2_B  TM=8.253E-01  e=6.944E-14  Oryza sativa Japonica Group
  5ee3-assembly1_A  TM=8.600E-01  e=9.638E-13  Oryza sativa Japonica Group